Protein AF-X0QUF6-F1 (afdb_monomer)

Structure (mmCIF, N/CA/C/O backbone):
data_AF-X0QUF6-F1
#
_entry.id   AF-X0QUF6-F1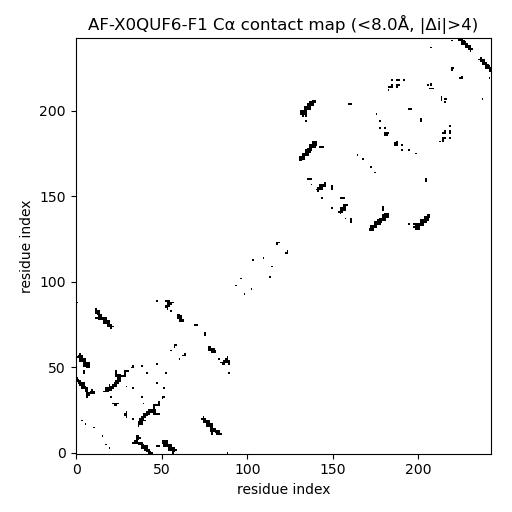
#
loop_
_atom_site.group_PDB
_atom_site.id
_atom_site.type_symbol
_atom_site.label_atom_id
_atom_site.label_alt_id
_atom_site.label_comp_id
_atom_site.label_asym_id
_atom_site.label_entity_id
_atom_site.label_seq_id
_atom_site.pdbx_PDB_ins_code
_atom_site.Cartn_x
_atom_site.Cartn_y
_atom_site.Cartn_z
_atom_site.occupancy
_atom_site.B_iso_or_equiv
_atom_site.auth_seq_id
_atom_site.auth_comp_id
_atom_site.auth_asym_id
_atom_site.auth_atom_id
_atom_site.pdbx_PDB_model_num
ATOM 1 N N . MET A 1 1 ? 18.901 -2.830 -19.118 1.00 85.62 1 MET A N 1
ATOM 2 C CA . MET A 1 1 ? 20.304 -2.375 -19.060 1.00 85.62 1 MET A CA 1
ATOM 3 C C . MET A 1 1 ? 20.572 -1.529 -20.284 1.00 85.62 1 MET A C 1
ATOM 5 O O . MET A 1 1 ? 19.854 -1.679 -21.268 1.00 85.62 1 MET A O 1
ATOM 9 N N . ASP A 1 2 ? 21.564 -0.647 -20.219 1.00 94.44 2 ASP A N 1
ATOM 10 C CA . ASP A 1 2 ? 21.955 0.175 -21.359 1.00 94.44 2 ASP A CA 1
ATOM 11 C C . ASP A 1 2 ? 22.890 -0.621 -22.267 1.00 94.44 2 ASP A C 1
ATOM 13 O O . ASP A 1 2 ? 23.851 -1.241 -21.811 1.00 94.44 2 ASP A O 1
ATOM 17 N N . GLY A 1 3 ? 22.604 -0.620 -23.562 1.00 96.81 3 GLY A N 1
ATOM 18 C CA . GLY A 1 3 ? 23.308 -1.490 -24.486 1.00 96.81 3 GLY A CA 1
ATOM 19 C C . GLY A 1 3 ? 22.768 -1.408 -25.899 1.00 96.81 3 GLY A C 1
ATOM 20 O O . GLY A 1 3 ? 22.398 -0.329 -26.370 1.00 96.81 3 GLY A O 1
ATOM 21 N N . TYR A 1 4 ? 22.728 -2.556 -26.565 1.00 97.56 4 TYR A N 1
ATOM 22 C CA . TYR A 1 4 ? 22.418 -2.680 -27.984 1.00 97.56 4 TYR A CA 1
ATOM 23 C C . TYR A 1 4 ? 21.441 -3.824 -28.221 1.00 97.56 4 TYR A C 1
ATOM 25 O O . TYR A 1 4 ? 21.757 -4.969 -27.908 1.00 97.56 4 TYR A O 1
ATOM 33 N N . ALA A 1 5 ? 20.269 -3.512 -28.7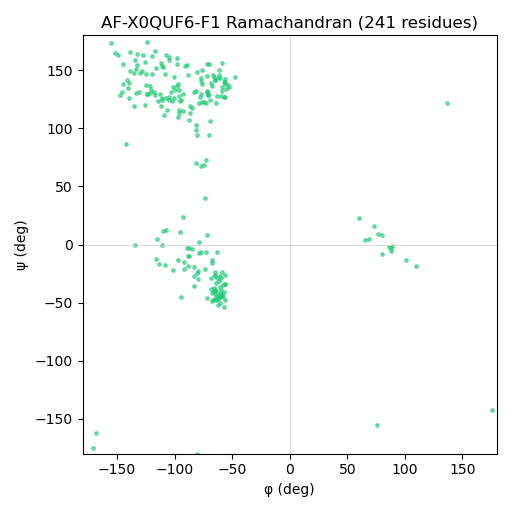72 1.00 97.69 5 ALA A N 1
ATOM 34 C CA . ALA A 1 5 ? 19.339 -4.507 -29.285 1.00 97.69 5 ALA A CA 1
ATOM 35 C C . ALA A 1 5 ? 19.834 -4.966 -30.662 1.00 97.69 5 ALA A C 1
ATOM 37 O O . ALA A 1 5 ? 20.036 -4.140 -31.550 1.00 97.69 5 ALA A O 1
ATOM 38 N N . ILE A 1 6 ? 20.083 -6.259 -30.827 1.00 98.06 6 ILE A N 1
ATOM 39 C CA . ILE A 1 6 ? 20.703 -6.833 -32.022 1.00 98.06 6 ILE A CA 1
ATOM 40 C C . ILE A 1 6 ? 19.626 -7.457 -32.905 1.00 98.06 6 ILE A C 1
ATOM 42 O O . ILE A 1 6 ? 18.727 -8.133 -32.403 1.00 98.06 6 ILE A O 1
ATOM 46 N N . ALA A 1 7 ? 19.704 -7.210 -34.214 1.00 98.00 7 ALA A N 1
ATOM 47 C CA . ALA A 1 7 ? 18.761 -7.738 -35.190 1.00 98.00 7 ALA A CA 1
ATOM 48 C C . ALA A 1 7 ? 18.758 -9.273 -35.214 1.00 98.00 7 ALA A C 1
ATOM 50 O O . ALA A 1 7 ? 19.815 -9.910 -35.124 1.00 98.00 7 ALA A O 1
ATOM 51 N N . LYS A 1 8 ? 17.575 -9.854 -35.417 1.00 97.31 8 LYS A N 1
ATOM 52 C CA . LYS A 1 8 ? 17.372 -11.303 -35.530 1.00 97.31 8 LYS A CA 1
ATOM 53 C C . LYS A 1 8 ? 18.293 -11.917 -36.585 1.00 97.31 8 LYS A C 1
ATOM 55 O O . LYS A 1 8 ? 18.441 -11.390 -37.687 1.00 97.31 8 LYS A O 1
ATOM 60 N N . GLY A 1 9 ? 18.902 -13.055 -36.254 1.00 95.88 9 GLY A N 1
ATOM 61 C CA . GLY A 1 9 ? 19.803 -13.783 -37.159 1.00 95.88 9 GLY A CA 1
ATOM 62 C C . GLY A 1 9 ? 21.207 -13.181 -37.317 1.00 95.88 9 GLY A C 1
ATOM 63 O O . GLY A 1 9 ? 21.970 -13.642 -38.166 1.00 95.88 9 GLY A O 1
ATOM 64 N N . SER A 1 10 ? 21.569 -12.175 -36.515 1.00 97.06 10 SER A N 1
ATOM 65 C CA . SER A 1 10 ? 22.936 -11.643 -36.471 1.00 97.06 10 SER A CA 1
ATOM 66 C C . SER A 1 10 ? 23.919 -12.626 -35.829 1.00 97.06 10 SER A C 1
ATOM 68 O O . SER A 1 10 ? 23.553 -13.460 -35.002 1.00 97.06 10 SER A O 1
ATOM 70 N N . GLN A 1 11 ? 25.201 -12.498 -36.172 1.00 97.00 11 GLN A N 1
ATOM 71 C CA . GLN A 1 11 ? 26.263 -13.251 -35.510 1.00 97.00 11 GLN A CA 1
ATOM 72 C C . GLN A 1 11 ? 26.561 -12.645 -34.131 1.00 97.00 11 GLN A C 1
ATOM 74 O O . GLN A 1 11 ? 26.906 -11.471 -34.023 1.00 97.00 11 GLN A O 1
ATOM 79 N N . LEU A 1 12 ? 26.447 -13.464 -33.083 1.00 97.31 12 LEU A N 1
ATOM 80 C CA . LEU A 1 12 ? 26.607 -13.044 -31.684 1.00 97.31 12 LEU A CA 1
ATOM 81 C C . LEU A 1 12 ? 27.910 -13.544 -31.039 1.00 97.31 12 LEU A C 1
ATOM 83 O O . LEU A 1 12 ? 28.054 -13.487 -29.821 1.00 97.31 12 LEU A O 1
ATOM 87 N N . SER A 1 13 ? 28.859 -14.067 -31.823 1.00 97.62 13 SER A N 1
ATOM 88 C CA . SER A 1 13 ? 30.149 -14.517 -31.288 1.00 97.62 13 SER A CA 1
ATOM 89 C C . SER A 1 13 ? 31.029 -13.338 -30.883 1.00 97.62 13 SER A C 1
ATOM 91 O O . SER A 1 13 ? 30.922 -12.248 -31.447 1.00 97.62 13 SER A O 1
ATOM 93 N N . GLU A 1 14 ? 31.954 -13.574 -29.960 1.00 97.00 14 GLU A N 1
ATOM 94 C CA . GLU A 1 14 ? 33.037 -12.636 -29.656 1.00 97.00 14 GLU A CA 1
ATOM 95 C C . GLU A 1 14 ? 33.718 -12.128 -30.939 1.00 97.00 14 GLU A C 1
ATOM 97 O O .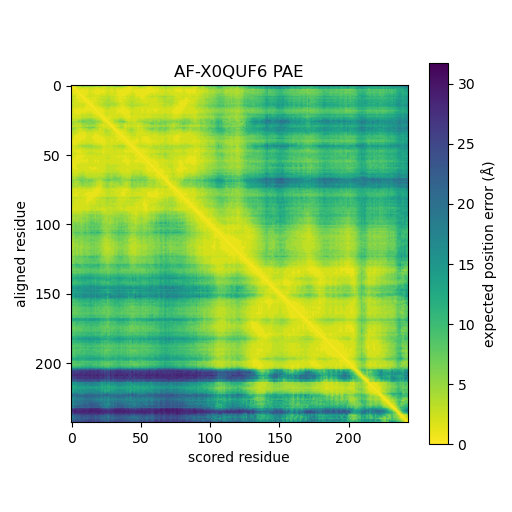 GLU A 1 14 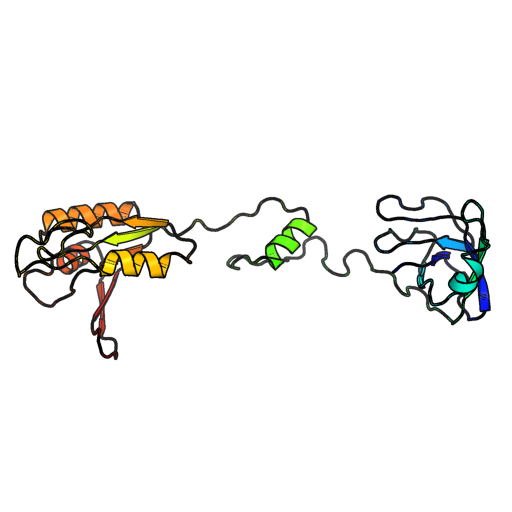? 33.851 -12.863 -31.921 1.00 97.00 14 GLU A O 1
ATOM 102 N N . SER A 1 15 ? 34.134 -10.860 -30.934 1.00 96.62 15 SER A N 1
ATOM 103 C CA . SER A 1 15 ? 34.726 -10.152 -32.077 1.00 96.62 15 SER A CA 1
ATOM 104 C C . SER A 1 15 ? 33.800 -9.929 -33.281 1.00 96.62 15 SER A C 1
ATOM 106 O O . SER A 1 15 ? 34.246 -9.368 -34.282 1.00 96.62 15 SER A O 1
ATOM 108 N N . SER A 1 16 ? 32.517 -10.302 -33.209 1.00 97.06 16 SER A N 1
ATOM 109 C CA . SER A 1 16 ? 31.546 -9.915 -34.242 1.00 97.06 16 SER A CA 1
ATOM 110 C C . SER A 1 16 ? 31.362 -8.401 -34.245 1.00 97.06 16 SER A C 1
ATOM 112 O O . SER A 1 16 ? 31.334 -7.766 -33.187 1.00 97.06 16 SER A O 1
ATOM 114 N N . THR A 1 17 ? 31.219 -7.828 -35.436 1.00 97.56 17 THR A N 1
ATOM 115 C CA . THR A 1 17 ? 30.946 -6.401 -35.620 1.00 97.56 17 THR A CA 1
ATOM 116 C C . THR A 1 17 ? 29.478 -6.207 -35.959 1.00 97.56 17 THR A C 1
ATOM 118 O O . THR A 1 17 ? 28.968 -6.882 -36.851 1.00 97.56 17 THR A O 1
ATOM 121 N N . ILE A 1 18 ? 28.825 -5.277 -35.265 1.00 98.19 18 ILE A N 1
ATOM 122 C CA . ILE A 1 18 ? 27.422 -4.919 -35.482 1.00 98.19 18 ILE A CA 1
ATOM 123 C C . ILE A 1 18 ? 27.335 -3.434 -35.831 1.00 98.19 18 ILE A C 1
ATOM 125 O O . ILE A 1 18 ? 27.898 -2.594 -35.124 1.00 98.19 18 ILE A O 1
ATOM 129 N N . GLU A 1 19 ? 26.612 -3.116 -36.902 1.00 98.25 19 GLU A N 1
ATOM 130 C CA . GLU A 1 19 ? 26.327 -1.742 -37.310 1.00 98.25 19 GLU A CA 1
ATOM 131 C C . GLU A 1 19 ? 25.107 -1.207 -36.555 1.00 98.25 19 GLU A C 1
ATOM 133 O O . GLU A 1 19 ? 23.989 -1.700 -36.686 1.00 98.25 19 GLU A O 1
ATOM 138 N N . ILE A 1 20 ? 25.304 -0.171 -35.753 1.00 97.69 20 ILE A N 1
ATOM 139 C CA . ILE A 1 20 ? 24.241 0.484 -35.003 1.00 97.69 20 ILE A CA 1
ATOM 140 C C . ILE A 1 20 ? 23.594 1.543 -35.884 1.00 97.69 20 ILE A C 1
ATOM 142 O O . ILE A 1 20 ? 24.235 2.535 -36.217 1.00 97.69 20 ILE A O 1
ATOM 146 N N . VAL A 1 21 ? 22.328 1.338 -36.246 1.00 96.75 21 VAL A N 1
ATOM 147 C CA . VAL A 1 21 ? 21.610 2.142 -37.258 1.00 96.75 21 VAL A CA 1
ATOM 148 C C . VAL A 1 21 ? 20.506 3.024 -36.684 1.00 96.75 21 VAL A C 1
ATOM 150 O O . VAL A 1 21 ? 19.841 3.759 -37.414 1.00 96.75 21 VAL A O 1
ATOM 153 N N . GLY A 1 22 ? 20.299 2.970 -35.372 1.00 94.62 22 GLY A N 1
ATOM 154 C CA . GLY A 1 22 ? 19.266 3.745 -34.706 1.00 94.62 22 GLY A CA 1
ATOM 155 C C . GLY A 1 22 ? 19.369 3.693 -33.192 1.00 94.62 22 GLY A C 1
ATOM 156 O O . GLY A 1 22 ? 20.294 3.108 -32.620 1.00 94.62 22 GLY A O 1
ATOM 157 N N . GLU A 1 23 ? 18.381 4.304 -32.548 1.00 95.19 23 GLU A N 1
ATOM 158 C CA . GLU A 1 23 ? 18.299 4.426 -31.100 1.00 95.19 23 GLU A CA 1
ATOM 159 C C . GLU A 1 23 ? 16.855 4.227 -30.614 1.00 95.19 23 GLU A C 1
ATOM 161 O O . GLU A 1 23 ? 15.915 4.711 -31.243 1.00 95.19 23 GLU A O 1
ATOM 166 N N . SER A 1 24 ? 16.688 3.509 -29.501 1.00 94.62 24 SER A N 1
ATOM 167 C CA . SER A 1 24 ? 15.417 3.268 -28.811 1.00 94.62 24 SER A CA 1
ATOM 168 C C . SER A 1 24 ? 15.554 3.694 -27.348 1.00 94.62 24 SER A C 1
ATOM 170 O O . SER A 1 24 ? 16.409 3.182 -26.617 1.00 94.62 24 SER A O 1
ATOM 172 N N . GLN A 1 25 ? 14.726 4.645 -26.913 1.00 93.25 25 GLN A N 1
ATOM 173 C CA . GLN A 1 25 ? 14.750 5.204 -25.558 1.00 93.25 25 GLN A CA 1
ATOM 174 C C . GLN A 1 25 ? 13.417 4.969 -24.836 1.00 93.25 25 GLN A C 1
ATOM 176 O O . GLN A 1 25 ? 12.384 4.715 -25.458 1.00 93.25 25 GLN A O 1
ATOM 181 N N . ALA A 1 26 ? 13.418 5.082 -23.505 1.00 88.56 26 ALA A N 1
ATOM 182 C CA . ALA A 1 26 ? 12.186 5.031 -22.725 1.00 88.56 26 ALA A CA 1
ATOM 183 C C . ALA A 1 26 ? 11.206 6.124 -23.200 1.00 88.56 26 ALA A C 1
ATOM 185 O O . ALA A 1 26 ? 11.567 7.294 -23.303 1.00 88.56 26 ALA A O 1
ATOM 186 N N . GLY A 1 27 ? 9.974 5.729 -23.528 1.00 88.06 27 GLY A N 1
ATOM 187 C CA . GLY A 1 27 ? 8.947 6.624 -24.076 1.00 88.06 27 GLY A CA 1
ATOM 188 C C . GLY A 1 27 ? 9.056 6.926 -25.580 1.00 88.06 27 GLY A C 1
ATOM 189 O O . GLY A 1 27 ? 8.127 7.508 -26.131 1.00 88.06 27 GLY A O 1
ATOM 190 N N . SER A 1 28 ? 10.129 6.508 -26.262 1.00 89.94 28 SER A N 1
ATOM 191 C CA . SER A 1 28 ? 10.303 6.671 -27.713 1.00 89.94 28 SER A CA 1
ATOM 192 C C . SER A 1 28 ? 10.993 5.445 -28.310 1.00 89.94 28 SER A C 1
ATOM 194 O O . SER A 1 28 ? 12.218 5.405 -28.454 1.00 89.94 28 SER A O 1
ATOM 196 N N . ALA A 1 29 ? 10.191 4.436 -28.649 1.00 90.88 29 ALA A N 1
ATOM 197 C CA . ALA A 1 29 ? 10.679 3.203 -29.254 1.00 90.88 29 ALA A CA 1
ATOM 198 C C . ALA A 1 29 ? 11.129 3.420 -30.707 1.00 90.88 29 ALA A C 1
ATOM 200 O O . ALA A 1 29 ? 10.521 4.188 -31.455 1.00 90.88 29 ALA A O 1
ATOM 201 N N . TYR A 1 30 ? 12.172 2.700 -31.117 1.00 93.06 30 TYR A N 1
ATOM 202 C CA . TYR A 1 30 ? 12.561 2.614 -32.523 1.00 93.06 30 TYR A CA 1
ATOM 203 C C . TYR A 1 30 ? 11.539 1.780 -33.313 1.00 93.06 30 TYR A C 1
ATOM 205 O O . TYR A 1 30 ? 11.229 0.657 -32.922 1.00 93.06 30 TYR A O 1
ATOM 213 N N . THR A 1 31 ? 11.036 2.318 -34.426 1.00 90.81 31 THR A N 1
ATOM 214 C CA . THR A 1 31 ? 9.977 1.708 -35.260 1.00 90.81 31 THR A CA 1
ATOM 215 C C . THR A 1 31 ? 10.436 1.328 -36.670 1.00 90.81 31 THR A C 1
ATOM 217 O O . THR A 1 31 ? 9.620 0.923 -37.494 1.00 90.81 31 THR A O 1
ATOM 220 N N . GLY A 1 32 ? 11.728 1.484 -36.973 1.00 90.81 32 GLY A N 1
ATOM 221 C CA . GLY A 1 32 ? 12.299 1.085 -38.257 1.00 90.81 32 GLY A CA 1
ATOM 222 C C . GLY A 1 32 ? 12.600 -0.414 -38.344 1.00 90.81 32 GLY A C 1
ATOM 223 O O . GLY A 1 32 ? 12.414 -1.176 -37.394 1.00 90.81 32 GLY A O 1
ATOM 224 N N . GLU A 1 33 ? 13.123 -0.826 -39.493 1.00 93.19 33 GLU A N 1
ATOM 225 C CA . GLU A 1 33 ? 13.592 -2.192 -39.730 1.00 93.19 33 GLU A CA 1
ATOM 226 C C . GLU A 1 33 ? 15.110 -2.292 -39.552 1.00 93.19 33 GLU A C 1
ATOM 228 O O . GLU A 1 33 ? 15.840 -1.315 -39.718 1.00 93.19 33 GLU A O 1
ATOM 233 N N . THR A 1 34 ? 15.588 -3.493 -39.235 1.00 95.88 34 THR A N 1
ATOM 234 C CA . THR A 1 34 ? 17.018 -3.812 -39.178 1.00 95.88 34 THR A CA 1
ATOM 235 C C . THR A 1 34 ? 17.301 -5.085 -39.967 1.00 95.88 34 THR A C 1
ATOM 237 O O . THR A 1 34 ? 16.459 -5.982 -40.048 1.00 95.88 34 THR A O 1
ATOM 240 N N . ALA A 1 35 ? 18.488 -5.162 -40.565 1.00 96.56 35 ALA A N 1
ATOM 241 C CA . ALA A 1 35 ? 19.003 -6.365 -41.208 1.00 96.56 35 ALA A CA 1
ATOM 242 C C . ALA A 1 35 ? 19.958 -7.127 -40.275 1.00 96.56 35 ALA A C 1
ATOM 244 O O . ALA A 1 35 ? 20.528 -6.557 -39.346 1.00 96.56 35 ALA A O 1
ATOM 245 N N . ALA A 1 36 ? 20.186 -8.415 -40.546 1.00 96.94 36 ALA A N 1
ATOM 246 C CA . ALA A 1 36 ? 21.192 -9.192 -39.823 1.00 96.94 36 ALA A CA 1
ATOM 247 C C . ALA A 1 36 ? 22.576 -8.515 -39.909 1.00 96.94 36 ALA A C 1
ATOM 249 O O . ALA A 1 36 ? 23.004 -8.088 -40.982 1.00 96.94 36 ALA A O 1
ATOM 250 N N . GLY A 1 37 ? 23.266 -8.417 -38.773 1.00 97.19 37 GLY A N 1
ATOM 251 C CA . GLY A 1 37 ? 24.494 -7.633 -38.618 1.00 97.19 37 GLY A CA 1
ATOM 252 C C . GLY A 1 37 ? 24.260 -6.176 -38.207 1.00 97.19 37 GLY A C 1
ATOM 253 O O . GLY A 1 37 ? 25.234 -5.457 -37.987 1.00 97.19 37 GLY A O 1
ATOM 254 N N . GLN A 1 38 ? 23.004 -5.742 -38.062 1.00 98.38 38 GLN A N 1
ATOM 255 C CA . GLN A 1 38 ? 22.648 -4.419 -37.549 1.00 98.38 38 GLN A CA 1
ATOM 256 C C . GLN A 1 38 ? 22.075 -4.484 -36.129 1.00 98.38 38 GLN A C 1
ATOM 258 O O . GLN A 1 38 ? 21.662 -5.534 -35.631 1.00 98.38 38 GLN A O 1
ATOM 263 N N . GLY A 1 39 ? 22.053 -3.336 -35.461 1.00 97.62 39 GLY A N 1
ATOM 264 C CA . GLY A 1 39 ? 21.489 -3.189 -34.130 1.00 97.62 39 GLY A CA 1
ATOM 265 C C . GLY A 1 39 ? 21.035 -1.767 -33.831 1.00 97.62 39 GLY A C 1
ATOM 266 O O . GLY A 1 39 ? 21.260 -0.827 -34.593 1.00 97.62 39 GLY A O 1
ATOM 267 N N . ILE A 1 40 ? 20.385 -1.614 -32.686 1.00 97.56 40 ILE A N 1
ATOM 268 C CA . ILE A 1 40 ? 19.802 -0.369 -32.199 1.00 97.56 40 ILE A CA 1
ATOM 269 C C . ILE A 1 40 ? 20.389 -0.085 -30.824 1.00 97.56 40 ILE A C 1
ATOM 271 O O . ILE A 1 40 ? 20.364 -0.945 -29.943 1.00 97.56 40 ILE A O 1
ATOM 275 N N . ARG A 1 41 ? 20.905 1.127 -30.602 1.00 96.75 41 ARG A N 1
ATOM 276 C CA . ARG A 1 41 ? 21.295 1.552 -29.252 1.00 96.75 41 ARG A CA 1
ATOM 277 C C . ARG A 1 41 ? 20.033 1.596 -28.395 1.00 96.75 41 ARG A C 1
ATOM 279 O O . ARG A 1 41 ? 19.096 2.310 -28.727 1.00 96.75 41 ARG A O 1
ATOM 286 N N . ILE A 1 42 ? 19.998 0.844 -27.302 1.00 96.81 42 ILE A N 1
ATOM 287 C CA . ILE A 1 42 ? 18.816 0.718 -26.445 1.00 96.81 42 ILE A CA 1
ATOM 288 C C . ILE A 1 42 ? 19.147 1.079 -24.999 1.00 96.81 42 ILE A C 1
ATOM 290 O O . ILE A 1 42 ? 20.200 0.706 -24.480 1.00 96.81 42 ILE A O 1
ATOM 294 N N . PHE A 1 43 ? 18.266 1.828 -24.345 1.00 95.12 43 PHE A N 1
ATOM 295 C CA . PHE A 1 43 ? 18.432 2.228 -22.946 1.00 95.12 43 PHE A CA 1
ATOM 296 C C . PHE A 1 43 ? 17.516 1.436 -22.020 1.00 95.12 43 PHE A C 1
ATOM 298 O O . PHE A 1 43 ? 16.504 0.870 -22.432 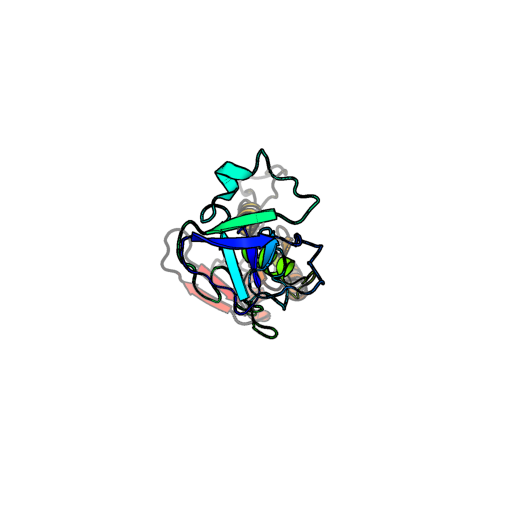1.00 95.12 43 PHE A O 1
ATOM 305 N N . THR A 1 44 ? 17.877 1.395 -20.743 1.00 91.38 44 THR A N 1
ATOM 306 C CA . THR A 1 44 ? 17.109 0.690 -19.720 1.00 91.38 44 THR A CA 1
ATOM 307 C C . THR A 1 44 ? 15.663 1.190 -19.675 1.00 91.38 44 THR A C 1
ATOM 309 O O . THR A 1 44 ? 15.416 2.386 -19.552 1.00 91.38 44 THR A O 1
ATOM 312 N N . GLY A 1 45 ? 14.711 0.257 -19.770 1.00 87.81 45 GLY A N 1
ATOM 313 C CA . GLY A 1 45 ? 13.275 0.552 -19.793 1.00 87.81 45 GLY A CA 1
ATOM 314 C C . GLY A 1 45 ? 12.704 0.869 -21.181 1.00 87.81 45 GLY A C 1
ATOM 315 O O . GLY A 1 45 ? 11.498 1.070 -21.294 1.00 87.81 45 GLY A O 1
ATOM 316 N N . ALA A 1 46 ? 13.525 0.904 -22.235 1.00 93.75 46 ALA A N 1
ATOM 317 C CA . ALA A 1 46 ? 13.036 1.008 -23.606 1.00 93.75 46 ALA A CA 1
ATOM 318 C C . ALA A 1 46 ? 12.478 -0.333 -24.109 1.00 93.75 46 ALA A C 1
ATOM 320 O O . ALA A 1 46 ? 12.942 -1.406 -23.718 1.00 93.75 46 ALA A O 1
ATOM 321 N N . VAL A 1 47 ? 11.501 -0.256 -25.013 1.00 93.88 47 VAL A N 1
ATOM 322 C CA . VAL A 1 47 ? 10.942 -1.428 -25.696 1.00 93.88 47 VAL A CA 1
ATOM 323 C C . VAL A 1 47 ? 11.971 -1.956 -26.698 1.00 93.88 47 VAL A C 1
ATOM 325 O O . VAL A 1 47 ? 12.540 -1.181 -27.479 1.00 93.88 47 VAL A O 1
ATOM 328 N N . VAL A 1 48 ? 12.218 -3.268 -26.662 1.00 94.88 48 VAL A N 1
ATOM 329 C CA . VAL A 1 48 ? 13.048 -3.958 -27.658 1.00 94.88 48 VAL A CA 1
ATOM 330 C C . VAL A 1 48 ? 12.288 -3.967 -28.989 1.00 94.88 48 VAL A C 1
ATOM 332 O O . VAL A 1 48 ? 11.148 -4.425 -29.003 1.00 94.88 48 VAL A O 1
ATOM 335 N N . PRO A 1 49 ? 12.865 -3.455 -30.093 1.00 94.69 49 PRO A N 1
ATOM 336 C CA . PRO A 1 49 ? 12.195 -3.463 -31.393 1.00 94.69 49 PRO A CA 1
ATOM 337 C C . PRO A 1 49 ? 11.892 -4.884 -31.879 1.00 94.69 49 PRO A C 1
ATOM 339 O O . PRO A 1 49 ? 12.712 -5.780 -31.697 1.00 94.69 49 PRO A O 1
ATOM 342 N N . ASP A 1 50 ? 10.776 -5.074 -32.588 1.00 93.38 50 ASP A N 1
ATOM 343 C CA . ASP A 1 50 ? 10.333 -6.392 -33.082 1.00 93.38 50 ASP A CA 1
ATOM 344 C C . ASP A 1 50 ? 11.346 -7.083 -34.011 1.00 93.38 50 ASP A C 1
ATOM 346 O O . ASP A 1 50 ? 11.334 -8.307 -34.167 1.00 93.38 50 ASP A O 1
ATOM 350 N N . CYS A 1 51 ? 12.222 -6.309 -34.653 1.00 94.62 51 CYS A N 1
ATOM 351 C CA . CYS A 1 51 ? 13.289 -6.810 -35.515 1.00 94.62 51 CYS A CA 1
ATOM 352 C C . CYS A 1 51 ? 14.511 -7.338 -34.738 1.00 94.62 51 CYS A C 1
ATOM 354 O O . CYS A 1 51 ? 15.389 -7.952 -35.343 1.00 94.62 51 CYS A O 1
ATOM 356 N N . CYS A 1 52 ? 14.555 -7.162 -33.415 1.00 96.50 52 CYS A N 1
ATOM 357 C CA . CYS A 1 52 ? 15.630 -7.607 -32.533 1.00 96.50 52 CYS A CA 1
ATOM 358 C C . CYS A 1 52 ? 15.175 -8.754 -31.613 1.00 96.50 52 CYS A C 1
ATOM 360 O O . CYS A 1 52 ? 13.993 -8.884 -31.305 1.00 96.50 52 CYS A O 1
ATOM 362 N N . ASP A 1 53 ? 16.115 -9.592 -31.177 1.00 96.56 53 ASP A N 1
ATOM 363 C CA . ASP A 1 53 ? 15.867 -10.720 -30.256 1.00 96.56 53 ASP A CA 1
ATOM 364 C C . ASP A 1 53 ? 16.891 -10.824 -29.119 1.00 96.56 53 ASP A C 1
ATOM 366 O O . ASP A 1 53 ? 16.811 -11.718 -28.289 1.00 96.56 53 ASP A O 1
ATOM 370 N N . THR A 1 54 ? 17.874 -9.927 -29.068 1.00 97.12 54 THR A N 1
ATOM 371 C CA . THR A 1 54 ? 18.966 -10.009 -28.096 1.00 97.12 54 THR A CA 1
ATOM 372 C C . THR A 1 54 ? 19.382 -8.616 -27.664 1.00 97.12 54 THR A C 1
ATOM 374 O O . THR A 1 54 ? 19.524 -7.737 -28.514 1.00 97.12 54 THR A O 1
ATOM 377 N N . VAL A 1 55 ? 19.635 -8.396 -26.371 1.00 97.38 55 VAL A N 1
ATOM 378 C CA . VAL A 1 55 ? 20.224 -7.146 -25.873 1.00 97.38 55 VAL A CA 1
ATOM 379 C C . VAL A 1 55 ? 21.611 -7.414 -25.296 1.00 97.38 55 VAL A C 1
ATOM 381 O O . VAL A 1 55 ? 21.783 -8.186 -24.357 1.00 97.38 55 VAL A O 1
ATOM 384 N N . ILE A 1 56 ? 22.623 -6.724 -25.816 1.00 97.44 56 ILE A N 1
ATOM 385 C CA . ILE A 1 56 ? 24.003 -6.811 -25.327 1.00 97.44 56 ILE A CA 1
ATOM 386 C C . ILE A 1 56 ? 24.322 -5.556 -24.521 1.00 97.44 56 ILE A C 1
ATOM 388 O O . ILE A 1 56 ? 24.197 -4.443 -25.027 1.00 97.44 56 ILE A O 1
ATOM 392 N N . MET A 1 57 ? 24.750 -5.732 -23.269 1.00 97.31 57 MET A N 1
ATOM 393 C CA . MET A 1 57 ? 25.228 -4.640 -22.413 1.00 97.31 57 MET A CA 1
ATOM 394 C C . MET A 1 57 ? 26.371 -3.876 -23.085 1.00 97.31 57 MET A C 1
ATOM 396 O O . MET A 1 57 ? 27.259 -4.493 -23.671 1.00 97.31 57 MET A O 1
ATOM 400 N N . GLN A 1 58 ? 26.402 -2.549 -22.966 1.00 96.62 58 GLN A N 1
ATOM 401 C CA . GLN A 1 58 ? 27.477 -1.750 -23.567 1.00 96.62 58 GLN A CA 1
ATOM 402 C C . GLN A 1 58 ? 28.873 -2.115 -23.024 1.00 96.62 58 GLN A C 1
ATOM 404 O O . GLN A 1 58 ? 29.862 -1.980 -23.738 1.00 96.62 58 GLN A O 1
ATOM 409 N N . GLU A 1 59 ? 28.950 -2.617 -21.789 1.00 96.75 59 GLU A N 1
ATOM 410 C CA . GLU A 1 59 ? 30.171 -3.110 -21.143 1.00 96.75 59 GLU A CA 1
ATOM 411 C C . GLU A 1 59 ? 30.741 -4.355 -21.845 1.00 96.75 59 GLU A C 1
ATOM 413 O O . GLU A 1 59 ? 31.943 -4.600 -21.794 1.00 96.75 59 GLU A O 1
ATOM 418 N N . ASN A 1 60 ? 29.893 -5.103 -22.557 1.00 97.44 60 ASN A N 1
ATOM 419 C CA . ASN A 1 60 ? 30.263 -6.288 -23.334 1.00 97.44 60 ASN A CA 1
ATOM 420 C C . ASN A 1 60 ? 30.575 -5.941 -24.802 1.00 97.44 60 ASN A C 1
ATOM 422 O O . ASN A 1 60 ? 30.452 -6.775 -25.704 1.00 97.44 60 ASN A O 1
ATOM 426 N N . THR A 1 61 ? 30.952 -4.688 -25.051 1.00 97.19 61 THR A N 1
ATOM 427 C CA . THR A 1 61 ? 31.313 -4.167 -26.369 1.00 97.19 61 THR A CA 1
ATOM 428 C C . THR A 1 61 ? 32.529 -3.252 -26.259 1.00 97.19 61 THR A C 1
ATOM 430 O O . THR A 1 61 ? 32.864 -2.767 -25.179 1.00 97.19 61 THR A O 1
ATOM 433 N N . ASN A 1 62 ? 33.157 -2.936 -27.388 1.00 96.88 62 ASN A N 1
ATOM 434 C CA . ASN A 1 62 ? 34.230 -1.940 -27.460 1.00 96.88 62 ASN A CA 1
ATOM 435 C C . ASN A 1 62 ? 33.749 -0.481 -27.288 1.00 96.88 62 ASN A C 1
ATOM 437 O O . ASN A 1 62 ? 34.524 0.452 -27.507 1.00 96.88 62 ASN A O 1
ATOM 441 N N . PHE A 1 63 ? 32.480 -0.241 -26.927 1.00 95.75 63 PHE A N 1
ATOM 442 C CA . PHE A 1 63 ? 31.917 1.108 -26.880 1.00 95.75 63 PHE A CA 1
ATOM 443 C C . PHE A 1 63 ? 32.686 2.054 -25.952 1.00 95.75 63 PHE A C 1
ATOM 445 O O . PHE A 1 63 ? 32.829 3.235 -26.266 1.00 95.75 63 PHE A O 1
ATOM 452 N N . ALA A 1 64 ? 33.224 1.551 -24.837 1.00 94.75 64 ALA A N 1
ATOM 453 C CA . ALA A 1 64 ? 34.032 2.348 -23.914 1.00 94.75 64 ALA A CA 1
ATOM 454 C C . ALA A 1 64 ? 35.242 3.014 -24.599 1.00 94.75 64 ALA A C 1
ATOM 456 O O . ALA A 1 64 ? 35.573 4.154 -24.258 1.00 94.75 64 ALA A O 1
ATOM 457 N N . ASP A 1 65 ? 35.830 2.340 -25.591 1.00 95.12 65 ASP A N 1
ATOM 458 C CA . ASP A 1 65 ? 37.016 2.788 -26.323 1.00 95.12 65 ASP A CA 1
ATOM 459 C C . ASP A 1 65 ? 36.662 3.762 -27.454 1.00 95.12 65 ASP A C 1
ATOM 461 O O . ASP A 1 65 ? 37.392 4.718 -27.716 1.00 95.12 65 ASP A O 1
ATOM 465 N N . ILE A 1 66 ? 35.516 3.555 -28.112 1.00 93.31 66 ILE A N 1
ATOM 466 C CA . ILE A 1 66 ? 35.112 4.326 -29.301 1.00 93.31 66 ILE A CA 1
ATOM 467 C C . ILE A 1 66 ? 34.148 5.484 -28.993 1.00 93.31 66 ILE A C 1
ATOM 469 O O . ILE A 1 66 ? 33.955 6.370 -29.823 1.00 93.31 66 ILE A O 1
ATOM 473 N N . ARG A 1 67 ? 33.546 5.542 -27.795 1.00 91.62 67 ARG A N 1
ATOM 474 C CA . ARG A 1 67 ? 32.496 6.530 -27.450 1.00 91.62 67 ARG A CA 1
ATOM 475 C C . ARG A 1 67 ? 32.899 7.996 -27.626 1.00 91.62 67 ARG A C 1
ATOM 477 O O . ARG A 1 67 ? 32.016 8.833 -27.777 1.00 91.62 67 ARG A O 1
ATOM 484 N N . ALA A 1 68 ? 34.193 8.312 -27.537 1.00 91.81 68 ALA A N 1
ATOM 485 C CA . ALA A 1 68 ? 34.706 9.678 -27.654 1.00 91.81 68 ALA A CA 1
ATOM 486 C C . ALA A 1 68 ? 34.903 10.122 -29.113 1.00 91.81 68 ALA A C 1
ATOM 488 O O . ALA A 1 68 ? 34.994 11.318 -29.376 1.00 91.81 68 ALA A O 1
ATOM 489 N N . THR A 1 69 ? 34.989 9.173 -30.047 1.00 90.50 69 THR A N 1
ATOM 490 C CA . THR A 1 69 ? 35.314 9.421 -31.459 1.00 90.50 69 THR A CA 1
ATOM 491 C C . THR A 1 69 ? 34.153 9.115 -32.402 1.00 90.50 69 THR A C 1
ATOM 493 O O . THR A 1 69 ? 34.157 9.574 -33.542 1.00 90.50 69 THR A O 1
ATOM 496 N N . VAL A 1 70 ? 33.151 8.365 -31.940 1.00 91.12 70 VAL A N 1
ATOM 497 C CA . VAL A 1 70 ? 31.964 7.998 -32.719 1.00 91.12 70 VAL A CA 1
ATOM 498 C C . VAL A 1 70 ? 30.957 9.147 -32.796 1.00 91.12 70 VAL A C 1
ATOM 500 O O . VAL A 1 70 ? 30.488 9.654 -31.776 1.00 91.12 70 VAL A O 1
ATOM 503 N N . ASP A 1 71 ? 30.558 9.495 -34.021 1.00 90.00 71 ASP A N 1
ATOM 504 C CA . ASP A 1 71 ? 29.411 10.361 -34.297 1.00 90.00 71 ASP A CA 1
ATOM 505 C C . ASP A 1 71 ? 28.108 9.551 -34.233 1.00 90.00 71 ASP A C 1
ATOM 507 O O . ASP A 1 71 ? 27.760 8.825 -35.161 1.00 90.00 71 ASP A O 1
ATOM 511 N N . LYS A 1 72 ? 27.371 9.695 -33.128 1.00 87.69 72 LYS A N 1
ATOM 512 C CA . LYS A 1 72 ? 26.105 8.981 -32.887 1.00 87.69 72 LYS A CA 1
ATOM 513 C C . LYS A 1 72 ? 24.935 9.492 -33.733 1.00 87.69 72 LYS A C 1
ATOM 515 O O . LYS A 1 72 ? 23.864 8.900 -33.680 1.00 87.69 72 LYS A O 1
ATOM 520 N N . SER A 1 73 ? 25.107 10.581 -34.489 1.00 87.38 73 SER A N 1
ATOM 521 C CA . SER A 1 73 ? 24.081 11.064 -35.424 1.00 87.38 73 SER A CA 1
ATOM 522 C C . SER A 1 73 ? 24.016 10.244 -36.718 1.00 87.38 73 SER A C 1
ATOM 524 O O . SER A 1 73 ? 23.134 10.460 -37.550 1.00 87.38 73 SER A O 1
ATOM 526 N N . ARG A 1 74 ? 24.953 9.307 -36.898 1.00 92.25 74 ARG A N 1
ATOM 527 C CA . ARG A 1 74 ? 25.088 8.443 -38.070 1.00 92.25 74 ARG A CA 1
ATOM 528 C C . ARG A 1 74 ? 25.279 6.991 -37.639 1.00 92.25 74 ARG A C 1
ATOM 530 O O . ARG A 1 74 ? 25.631 6.752 -36.484 1.00 92.25 74 ARG A O 1
ATOM 537 N N . PRO A 1 75 ? 25.098 6.027 -38.557 1.00 95.19 75 PRO A N 1
ATOM 538 C CA . PRO A 1 75 ? 25.438 4.645 -38.275 1.00 95.19 75 PRO A CA 1
ATOM 539 C C . PRO A 1 75 ? 26.904 4.476 -37.867 1.00 95.19 75 PRO A C 1
ATOM 541 O O . PRO A 1 75 ? 27.794 5.119 -38.432 1.00 95.19 75 PRO A O 1
ATOM 544 N N . TYR A 1 76 ? 27.155 3.615 -36.884 1.00 96.50 76 TYR A N 1
ATOM 545 C CA . TYR A 1 76 ? 28.497 3.325 -36.380 1.00 96.50 76 TYR A CA 1
ATOM 546 C C . TYR A 1 76 ? 28.630 1.867 -35.965 1.00 96.50 76 TYR A C 1
ATOM 548 O O . TYR A 1 76 ? 27.656 1.223 -35.601 1.00 96.50 76 TYR A O 1
ATOM 556 N N . ASN A 1 77 ? 29.856 1.354 -35.968 1.00 97.00 77 ASN A N 1
ATOM 557 C CA . ASN A 1 77 ? 30.112 -0.043 -35.646 1.00 97.00 77 ASN A CA 1
ATOM 558 C C . ASN A 1 77 ? 30.533 -0.219 -34.190 1.00 97.00 77 ASN A C 1
ATOM 560 O O . ASN A 1 77 ? 31.376 0.526 -33.687 1.00 97.00 77 ASN A O 1
ATOM 564 N N . ILE A 1 78 ? 29.993 -1.253 -33.554 1.00 97.75 78 ILE A N 1
ATOM 565 C CA . ILE A 1 78 ? 30.497 -1.804 -32.296 1.00 97.75 78 ILE A CA 1
ATOM 566 C C . ILE A 1 78 ? 31.071 -3.197 -32.544 1.00 97.75 78 ILE A C 1
ATOM 568 O O . ILE A 1 78 ? 30.670 -3.887 -33.481 1.00 97.75 78 ILE A O 1
ATOM 572 N N . THR A 1 79 ? 31.974 -3.630 -31.675 1.00 97.94 79 THR A N 1
ATOM 573 C CA . THR A 1 79 ? 32.498 -4.998 -31.666 1.00 97.94 79 THR A CA 1
ATOM 574 C C . THR A 1 79 ? 32.196 -5.644 -30.325 1.00 97.94 79 THR A C 1
ATOM 576 O O . THR A 1 79 ? 32.416 -5.031 -29.278 1.00 97.94 79 THR A O 1
ATOM 579 N N . LEU A 1 80 ? 31.687 -6.873 -30.359 1.00 98.00 80 LEU A N 1
ATOM 580 C CA . LEU A 1 80 ? 31.376 -7.660 -29.168 1.00 98.00 80 LEU A CA 1
ATOM 581 C C . LEU A 1 80 ? 32.676 -8.109 -28.490 1.00 98.00 80 LEU A C 1
ATOM 583 O O . LEU A 1 80 ? 33.544 -8.686 -29.146 1.00 98.00 80 LEU A O 1
ATOM 587 N N . THR A 1 81 ? 32.800 -7.894 -27.180 1.00 97.69 81 THR A N 1
ATOM 588 C CA . THR A 1 81 ? 33.968 -8.355 -26.400 1.00 97.69 81 THR A CA 1
ATOM 589 C C . THR A 1 81 ? 33.800 -9.772 -25.859 1.00 97.69 81 THR A C 1
ATOM 591 O O . THR A 1 81 ? 34.760 -10.356 -25.373 1.00 97.69 81 THR A O 1
ATOM 594 N N . GLN A 1 82 ? 32.597 -10.340 -25.954 1.00 96.62 82 GLN A N 1
ATOM 595 C CA . GLN A 1 82 ? 32.309 -11.731 -25.618 1.00 96.62 82 GLN A CA 1
ATOM 596 C C . GLN A 1 82 ? 31.125 -12.256 -26.436 1.00 96.62 82 GLN A C 1
ATOM 598 O O . GLN A 1 82 ? 30.372 -11.483 -27.027 1.00 96.62 82 GLN A O 1
ATOM 603 N N . THR A 1 83 ? 30.955 -13.578 -26.458 1.00 97.38 83 THR A N 1
ATOM 604 C CA . THR A 1 83 ? 29.814 -14.225 -27.123 1.00 97.38 83 THR A CA 1
ATOM 605 C C . THR A 1 83 ? 28.524 -13.999 -26.328 1.00 97.38 83 THR A C 1
ATOM 607 O O . THR A 1 83 ? 28.506 -14.242 -25.122 1.00 97.38 83 THR A O 1
ATOM 610 N N . ALA A 1 84 ? 27.449 -13.584 -27.001 1.00 96.50 84 ALA A N 1
ATOM 611 C CA . ALA A 1 84 ? 26.103 -13.449 -26.437 1.00 96.50 84 ALA A CA 1
ATOM 612 C C . ALA A 1 84 ? 25.184 -14.593 -26.899 1.00 96.50 84 ALA A C 1
ATOM 614 O O . ALA A 1 84 ? 25.468 -15.275 -27.890 1.00 96.50 84 ALA A O 1
ATOM 615 N N . LYS A 1 85 ? 24.081 -14.811 -26.180 1.00 96.88 85 LYS A N 1
ATOM 616 C CA . LYS A 1 85 ? 23.033 -15.769 -26.548 1.00 96.88 85 LYS A CA 1
ATOM 617 C C . LYS A 1 85 ? 21.765 -15.034 -26.960 1.00 96.88 85 LYS A C 1
ATOM 619 O O . LYS A 1 85 ? 21.501 -13.929 -26.498 1.00 96.88 85 LYS A O 1
ATOM 624 N N . VAL A 1 86 ? 20.984 -15.683 -27.818 1.00 96.25 86 VAL A N 1
ATOM 625 C CA . VAL A 1 86 ? 19.641 -15.214 -28.178 1.00 96.25 86 VAL A CA 1
ATOM 626 C C . VAL A 1 86 ? 18.795 -15.068 -26.909 1.00 96.25 86 VAL A C 1
ATOM 628 O O . VAL A 1 86 ? 18.942 -15.877 -25.991 1.00 96.25 86 VAL A O 1
ATOM 631 N N . ASP A 1 87 ? 17.958 -14.031 -26.863 1.00 94.75 87 ASP A N 1
ATOM 632 C CA . ASP A 1 87 ? 17.101 -13.636 -25.736 1.00 94.75 87 ASP A CA 1
ATOM 633 C C . ASP A 1 87 ? 17.839 -13.101 -24.491 1.00 94.75 87 ASP A C 1
ATOM 635 O O . ASP A 1 87 ? 17.203 -12.767 -23.486 1.00 94.75 87 ASP A O 1
ATOM 639 N N . ASP A 1 88 ? 19.169 -12.940 -24.538 1.00 95.00 88 ASP A N 1
ATOM 640 C CA . ASP A 1 88 ? 19.909 -12.346 -23.421 1.00 95.00 88 ASP A CA 1
ATOM 641 C C . ASP A 1 88 ? 19.407 -10.921 -23.118 1.00 95.00 88 ASP A C 1
ATOM 643 O O . ASP A 1 88 ? 19.262 -10.068 -23.998 1.00 95.00 88 ASP A O 1
ATOM 647 N N . ASN A 1 89 ? 19.222 -10.646 -21.823 1.00 94.75 89 ASN A N 1
ATOM 648 C CA . ASN A 1 89 ? 18.900 -9.332 -21.253 1.00 94.75 89 ASN A CA 1
ATOM 649 C C . ASN A 1 89 ? 17.583 -8.697 -21.735 1.00 94.75 89 ASN A C 1
ATOM 651 O O . ASN A 1 89 ? 17.417 -7.477 -21.619 1.00 94.75 89 ASN A O 1
ATOM 655 N N . ILE A 1 90 ? 16.640 -9.506 -22.219 1.00 93.81 90 ILE A N 1
ATOM 656 C CA . ILE A 1 90 ? 15.274 -9.080 -22.532 1.00 93.81 90 ILE A CA 1
ATOM 657 C C . ILE A 1 90 ? 14.346 -9.470 -21.386 1.00 93.81 90 ILE A C 1
ATOM 659 O O . ILE A 1 90 ? 14.373 -10.599 -20.904 1.00 93.81 90 ILE A O 1
ATOM 663 N N . ARG A 1 91 ? 13.516 -8.516 -20.960 1.00 93.50 91 ARG A N 1
ATOM 664 C CA . ARG A 1 91 ? 12.410 -8.768 -20.037 1.00 93.50 91 ARG A CA 1
ATOM 665 C C . ARG A 1 91 ? 11.135 -8.979 -20.830 1.00 93.50 91 ARG A C 1
ATOM 667 O O . ARG A 1 91 ? 10.775 -8.118 -21.635 1.00 93.50 91 ARG A O 1
ATOM 674 N N . SER A 1 92 ? 10.487 -10.119 -20.635 1.00 92.38 92 SER A N 1
ATOM 675 C CA . SER A 1 92 ? 9.305 -10.484 -21.417 1.00 92.38 92 SER A CA 1
ATOM 676 C C . SER A 1 92 ? 8.057 -9.785 -20.889 1.00 92.38 92 SER A C 1
ATOM 678 O O . SER A 1 92 ? 7.916 -9.528 -19.693 1.00 92.38 92 SER A O 1
ATOM 680 N N . GLN A 1 93 ? 7.116 -9.489 -21.786 1.00 91.50 93 GLN A N 1
ATOM 681 C CA . GLN A 1 93 ? 5.816 -8.972 -21.375 1.00 91.50 93 GLN A CA 1
ATOM 682 C C . GLN A 1 93 ? 5.131 -9.984 -20.448 1.00 91.50 93 GLN A C 1
ATOM 684 O O . GLN A 1 93 ? 4.989 -11.150 -20.803 1.00 91.50 93 GLN A O 1
ATOM 689 N N . GLY A 1 94 ? 4.695 -9.520 -19.277 1.00 91.12 94 GLY A N 1
ATOM 690 C CA . GLY A 1 94 ? 4.023 -10.363 -18.288 1.00 91.12 94 GLY A CA 1
ATOM 691 C C . GLY A 1 94 ? 4.952 -11.219 -17.424 1.00 91.12 94 GLY A C 1
ATOM 692 O O . GLY A 1 94 ? 4.450 -12.032 -16.664 1.00 91.12 94 GLY A O 1
ATOM 693 N N . GLU A 1 95 ? 6.280 -11.044 -17.489 1.00 92.56 95 GLU A N 1
ATOM 694 C CA . GLU A 1 95 ? 7.205 -11.863 -16.682 1.00 92.56 95 GLU A CA 1
ATOM 695 C C . GLU A 1 95 ? 7.040 -11.678 -15.163 1.00 92.56 95 GLU A C 1
ATOM 697 O O . GLU A 1 95 ? 7.350 -12.589 -14.399 1.00 92.56 95 GLU A O 1
ATOM 702 N N . GLU A 1 96 ? 6.587 -10.495 -14.725 1.00 91.25 96 GLU A N 1
ATOM 703 C CA . GLU A 1 96 ? 6.350 -10.195 -13.308 1.00 91.25 96 GLU A CA 1
ATOM 704 C C . GLU A 1 96 ? 4.892 -10.450 -12.909 1.00 91.25 96 GLU A C 1
ATOM 706 O O . GLU A 1 96 ? 4.645 -11.002 -11.840 1.00 91.25 96 GLU A O 1
ATOM 711 N N . ILE A 1 97 ? 3.939 -10.002 -13.735 1.00 93.06 97 ILE A N 1
ATOM 712 C CA . ILE A 1 97 ? 2.496 -10.072 -13.475 1.00 93.06 97 ILE A CA 1
ATOM 713 C C . ILE A 1 97 ? 1.766 -10.257 -14.803 1.00 93.06 97 ILE A C 1
ATOM 715 O O . ILE A 1 97 ? 1.939 -9.459 -15.733 1.00 93.06 97 ILE A O 1
ATOM 719 N N . GLU A 1 98 ? 0.896 -11.260 -14.870 1.00 93.94 98 GLU A N 1
ATOM 720 C CA . GLU A 1 98 ? 0.051 -11.495 -16.037 1.00 93.94 98 GLU A CA 1
ATOM 721 C C . GLU A 1 98 ? -1.283 -10.738 -15.956 1.00 93.94 98 GLU A C 1
ATOM 723 O O . GLU A 1 98 ? -1.823 -10.429 -14.889 1.00 93.94 98 GLU A O 1
ATOM 728 N N . SER A 1 99 ? -1.869 -10.443 -17.120 1.00 92.81 99 SER A N 1
ATOM 729 C CA . SER A 1 99 ? -3.199 -9.836 -17.165 1.00 92.81 99 SER A CA 1
ATOM 730 C C . SER A 1 99 ? -4.242 -10.783 -16.562 1.00 92.81 99 SER A C 1
ATOM 732 O O . SER A 1 99 ? -4.359 -11.935 -16.970 1.00 92.81 99 SER A O 1
ATOM 734 N N . GLY A 1 100 ? -5.023 -10.280 -15.605 1.00 92.44 100 GLY A N 1
ATOM 735 C CA . GLY A 1 100 ? -6.037 -11.062 -14.891 1.00 92.44 100 GLY A CA 1
ATOM 736 C C . GLY A 1 100 ? -5.520 -11.789 -13.646 1.00 92.44 100 GLY A C 1
ATOM 737 O O . GLY A 1 100 ? -6.320 -12.388 -12.927 1.00 92.44 100 GLY A O 1
ATOM 738 N N . GLU A 1 101 ? -4.223 -11.709 -13.346 1.00 94.00 101 GLU A N 1
ATOM 739 C CA . GLU A 1 101 ? -3.657 -12.264 -12.122 1.00 94.00 101 GLU A CA 1
ATOM 740 C C . GLU A 1 101 ? -4.118 -11.489 -10.872 1.00 94.00 101 GLU A C 1
ATOM 742 O O . GLU A 1 101 ? -4.193 -10.258 -10.844 1.00 94.00 101 GLU A O 1
ATOM 747 N N . ALA A 1 102 ? -4.423 -12.219 -9.797 1.00 94.31 102 ALA A N 1
ATOM 748 C CA . ALA A 1 102 ? -4.790 -11.625 -8.517 1.00 94.31 102 ALA A CA 1
ATOM 749 C C . ALA A 1 102 ? -3.543 -11.202 -7.722 1.00 94.31 102 ALA A C 1
ATOM 751 O O . ALA A 1 102 ? -2.947 -12.005 -7.005 1.00 94.31 102 ALA A O 1
ATOM 752 N N . VAL A 1 103 ? -3.203 -9.914 -7.785 1.00 95.31 103 VAL A N 1
ATOM 753 C CA . VAL A 1 103 ? -2.017 -9.343 -7.116 1.00 95.31 103 VAL A CA 1
ATOM 754 C C . VAL A 1 103 ? -2.205 -9.066 -5.617 1.00 95.31 103 VAL A C 1
ATOM 756 O O . VAL A 1 103 ? -1.243 -9.013 -4.853 1.00 95.31 103 VAL A O 1
ATOM 759 N N . LEU A 1 104 ? -3.453 -8.905 -5.167 1.00 95.88 104 LEU A N 1
ATOM 760 C CA . LEU A 1 104 ? -3.829 -8.684 -3.769 1.00 95.88 104 LEU A CA 1
ATOM 761 C C . LEU A 1 104 ? -5.087 -9.494 -3.438 1.00 95.88 104 LEU A C 1
ATOM 763 O O . LEU A 1 104 ? -5.947 -9.707 -4.290 1.00 95.88 104 LEU A O 1
ATOM 767 N N . LYS A 1 105 ? -5.213 -9.927 -2.179 1.00 95.25 105 LYS A N 1
ATOM 768 C CA . LYS A 1 105 ? -6.378 -10.677 -1.683 1.00 95.25 105 LYS A CA 1
ATOM 769 C C . LYS A 1 105 ? -7.232 -9.817 -0.755 1.00 95.25 105 LYS A C 1
ATOM 771 O O . LYS A 1 105 ? -6.704 -9.009 0.009 1.00 95.25 105 LYS A O 1
ATOM 776 N N . ILE A 1 106 ? -8.545 -10.043 -0.784 1.00 95.88 106 ILE A N 1
ATOM 777 C CA . ILE A 1 106 ? -9.499 -9.424 0.147 1.00 95.88 106 ILE A CA 1
ATOM 778 C C . ILE A 1 106 ? -9.082 -9.742 1.590 1.00 95.88 106 ILE A C 1
ATOM 780 O O . ILE A 1 106 ? -8.670 -10.860 1.893 1.00 95.88 106 ILE A O 1
ATOM 784 N N . GLY A 1 107 ? -9.169 -8.742 2.470 1.00 93.25 107 GLY A N 1
ATOM 785 C CA . GLY A 1 107 ? -8.776 -8.853 3.880 1.00 93.25 107 GLY A CA 1
ATOM 786 C C . GLY A 1 107 ? -7.300 -8.550 4.151 1.00 93.25 107 GLY A C 1
ATOM 787 O O . GLY A 1 107 ? -6.895 -8.463 5.308 1.00 93.25 107 GLY A O 1
ATOM 788 N N . LYS A 1 108 ? -6.483 -8.335 3.114 1.00 94.56 108 LYS A N 1
ATOM 789 C CA . LYS A 1 108 ? -5.110 -7.867 3.296 1.00 94.56 108 LYS A CA 1
ATOM 790 C C . LYS A 1 108 ? -5.098 -6.405 3.754 1.00 94.56 108 LYS A C 1
ATOM 792 O O . LYS A 1 108 ? -5.679 -5.536 3.108 1.00 94.56 108 LYS A O 1
ATOM 797 N N . ARG A 1 109 ? -4.373 -6.124 4.841 1.00 93.25 109 ARG A N 1
ATOM 798 C CA . ARG A 1 109 ? -4.068 -4.753 5.266 1.00 93.25 109 ARG A CA 1
ATOM 799 C C . ARG A 1 109 ? -3.033 -4.150 4.320 1.00 93.25 109 ARG A C 1
ATOM 801 O O . ARG A 1 109 ? -1.939 -4.699 4.194 1.00 93.25 109 ARG A O 1
ATOM 808 N N . LEU A 1 110 ? -3.387 -3.035 3.686 1.00 95.19 110 LEU A N 1
ATOM 809 C CA . LEU A 1 110 ? -2.502 -2.342 2.756 1.00 95.19 110 LEU A CA 1
ATOM 810 C C . LEU A 1 110 ? -1.298 -1.739 3.484 1.00 95.19 110 LEU A C 1
ATOM 812 O O . LEU A 1 110 ? -1.432 -1.122 4.543 1.00 95.19 110 LEU A O 1
ATOM 816 N N . ASN A 1 111 ? -0.127 -1.911 2.884 1.00 95.06 111 ASN A N 1
ATOM 817 C CA . ASN A 1 111 ? 1.134 -1.305 3.288 1.00 95.06 111 ASN A CA 1
ATOM 818 C C . ASN A 1 111 ? 1.747 -0.509 2.111 1.00 95.06 111 ASN A C 1
ATOM 820 O O . ASN A 1 111 ? 1.229 -0.573 0.995 1.00 95.06 111 ASN A O 1
ATOM 824 N N . PRO A 1 112 ? 2.858 0.227 2.310 1.00 97.25 112 PRO A N 1
ATOM 825 C CA . PRO A 1 112 ? 3.453 1.044 1.249 1.00 97.25 112 PRO A CA 1
ATOM 826 C C . PRO A 1 112 ? 3.826 0.284 -0.036 1.00 97.25 112 PRO A C 1
ATOM 828 O O . PRO A 1 112 ? 3.704 0.840 -1.126 1.00 97.25 112 PRO A O 1
ATOM 831 N N . ALA A 1 113 ? 4.246 -0.982 0.064 1.00 97.06 113 ALA A N 1
ATOM 832 C CA . ALA A 1 113 ? 4.569 -1.795 -1.108 1.00 97.06 113 ALA A CA 1
ATOM 833 C C . ALA A 1 113 ? 3.313 -2.129 -1.924 1.00 97.06 113 ALA A C 1
ATOM 835 O O . ALA A 1 113 ? 3.347 -2.074 -3.150 1.00 97.06 113 ALA A O 1
ATOM 836 N N . ASP A 1 114 ? 2.190 -2.390 -1.251 1.00 96.81 114 ASP A N 1
ATOM 837 C CA . ASP A 1 114 ? 0.912 -2.646 -1.918 1.00 96.81 114 ASP A CA 1
ATOM 838 C C . ASP A 1 114 ? 0.408 -1.396 -2.654 1.00 96.81 114 ASP A C 1
ATOM 840 O O . ASP A 1 114 ? -0.114 -1.495 -3.761 1.00 96.81 114 ASP A O 1
ATOM 844 N N . ILE A 1 115 ? 0.614 -0.209 -2.073 1.00 96.62 115 ILE A N 1
ATOM 845 C CA . ILE A 1 115 ? 0.284 1.066 -2.727 1.00 96.62 115 ILE A CA 1
ATOM 846 C C . ILE A 1 115 ? 1.140 1.275 -3.983 1.00 96.62 115 ILE A C 1
ATOM 848 O O . ILE A 1 115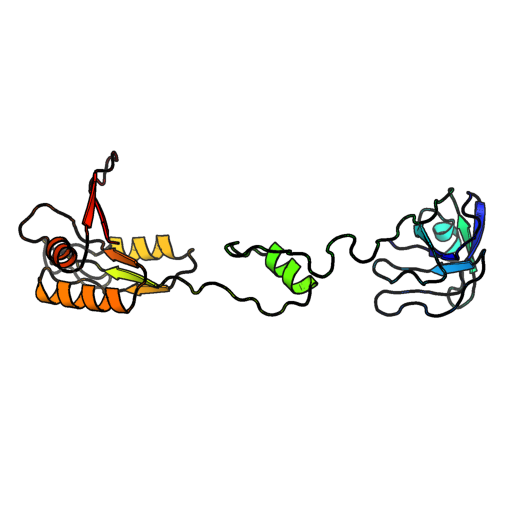 ? 0.611 1.649 -5.027 1.00 96.62 115 ILE A O 1
ATOM 852 N N . SER A 1 116 ? 2.445 0.994 -3.903 1.00 97.25 116 SER A N 1
ATOM 853 C CA . SER A 1 116 ? 3.356 1.070 -5.055 1.00 97.25 116 SER A CA 1
ATOM 854 C C . SER A 1 116 ? 2.931 0.125 -6.181 1.00 97.25 116 SER A C 1
ATOM 856 O O . SER A 1 116 ? 2.875 0.523 -7.343 1.00 97.25 116 SER A O 1
ATOM 858 N N . LEU A 1 117 ? 2.568 -1.111 -5.831 1.00 96.19 117 LEU A N 1
ATOM 859 C CA . LEU A 1 117 ? 2.082 -2.116 -6.771 1.00 96.19 117 LEU A CA 1
ATOM 860 C C . LEU A 1 117 ? 0.801 -1.662 -7.481 1.00 96.19 117 LEU A C 1
ATOM 862 O O . LEU A 1 117 ? 0.737 -1.683 -8.706 1.00 96.19 117 LEU A O 1
ATOM 866 N N . LEU A 1 118 ? -0.200 -1.198 -6.727 1.00 96.19 118 LEU A N 1
ATOM 867 C CA . LEU A 1 118 ? -1.449 -0.682 -7.295 1.00 96.19 118 LEU A CA 1
ATOM 868 C C . LEU A 1 118 ? -1.198 0.499 -8.243 1.00 96.19 118 LEU A C 1
ATOM 870 O O . LEU A 1 118 ? -1.757 0.535 -9.338 1.00 96.19 118 LEU A O 1
ATOM 874 N N . ALA A 1 119 ? -0.317 1.425 -7.856 1.00 96.56 119 ALA A N 1
ATOM 875 C CA . ALA A 1 119 ? 0.054 2.564 -8.688 1.00 96.56 119 ALA A CA 1
ATOM 876 C C . ALA A 1 119 ? 0.774 2.138 -9.978 1.00 96.56 119 ALA A C 1
ATOM 878 O O . ALA A 1 119 ? 0.472 2.673 -11.044 1.00 96.56 119 ALA A O 1
ATOM 879 N N . ASN A 1 120 ? 1.684 1.159 -9.902 1.00 94.25 120 ASN A N 1
ATOM 880 C CA . ASN A 1 120 ? 2.383 0.606 -11.066 1.00 94.25 120 ASN A CA 1
ATOM 881 C C . ASN A 1 120 ? 1.401 -0.023 -12.071 1.00 94.25 120 ASN A C 1
ATOM 883 O O . ASN A 1 120 ? 1.536 0.167 -13.276 1.00 94.25 120 ASN A O 1
ATOM 887 N N . LEU A 1 121 ? 0.347 -0.667 -11.565 1.00 95.06 121 LEU A N 1
ATOM 888 C CA . LEU A 1 121 ? -0.736 -1.242 -12.367 1.00 95.06 121 LEU A CA 1
ATOM 889 C C . LEU A 1 121 ? -1.765 -0.206 -12.863 1.00 95.06 121 LEU A C 1
ATOM 891 O O . LEU A 1 121 ? -2.751 -0.576 -13.498 1.00 95.06 121 LEU A O 1
ATOM 895 N N . GLY A 1 122 ? -1.577 1.084 -12.568 1.00 95.25 122 GLY A N 1
ATOM 896 C CA . GLY A 1 122 ? -2.500 2.151 -12.965 1.00 95.25 122 GLY A CA 1
ATOM 897 C C . GLY A 1 122 ? -3.819 2.175 -12.182 1.00 95.25 122 GLY A C 1
ATOM 898 O O . GLY A 1 122 ? -4.772 2.833 -12.603 1.00 95.25 122 GLY A O 1
ATOM 899 N N . ILE A 1 123 ? -3.898 1.482 -11.044 1.00 95.88 123 ILE A N 1
ATOM 900 C CA . ILE A 1 123 ? -5.093 1.424 -10.199 1.00 95.88 123 ILE A CA 1
ATOM 901 C C . ILE A 1 123 ? -5.067 2.604 -9.225 1.00 95.88 123 ILE A C 1
ATOM 903 O O . ILE A 1 123 ? -4.306 2.624 -8.260 1.00 95.88 123 ILE A O 1
ATOM 907 N N . SER A 1 124 ? -5.922 3.595 -9.470 1.00 95.69 124 SER A N 1
ATOM 908 C CA . SER A 1 124 ? -5.992 4.822 -8.663 1.00 95.69 124 SER A CA 1
ATOM 909 C C . SER A 1 124 ? -6.936 4.729 -7.463 1.00 95.69 124 SER A C 1
ATOM 911 O O . SER A 1 124 ? -6.846 5.546 -6.546 1.00 95.69 124 SER A O 1
ATOM 913 N N . GLN A 1 125 ? -7.854 3.760 -7.460 1.00 95.81 125 GLN A N 1
ATOM 914 C CA . GLN A 1 125 ? -8.854 3.572 -6.413 1.00 95.81 125 GLN A CA 1
ATOM 915 C C . GLN A 1 125 ? -9.062 2.088 -6.135 1.00 95.81 125 GLN A C 1
ATOM 917 O O . GLN A 1 125 ? -9.087 1.267 -7.051 1.00 95.81 125 GLN A O 1
ATOM 922 N N . VAL A 1 126 ? -9.248 1.758 -4.859 1.00 95.38 126 VAL A N 1
ATOM 923 C CA . VAL A 1 126 ? -9.565 0.405 -4.400 1.00 95.38 126 VAL A CA 1
ATOM 924 C C . VAL A 1 126 ? -10.683 0.452 -3.372 1.00 95.38 126 VAL A C 1
ATOM 926 O O . VAL A 1 126 ? -10.789 1.396 -2.589 1.00 95.38 126 VAL A O 1
ATOM 929 N N . ASN A 1 127 ? -11.501 -0.594 -3.360 1.00 95.75 127 ASN A N 1
ATOM 930 C CA . ASN A 1 127 ? -12.502 -0.777 -2.320 1.00 95.75 127 ASN A CA 1
ATOM 931 C C . ASN A 1 127 ? -11.818 -1.278 -1.047 1.00 95.75 127 ASN A C 1
ATOM 933 O O . ASN A 1 127 ? -11.073 -2.259 -1.079 1.00 95.75 127 ASN A O 1
ATOM 937 N N . VAL A 1 128 ? -12.094 -0.613 0.070 1.00 95.50 128 VAL A N 1
ATOM 938 C CA . VAL A 1 128 ? -11.600 -0.985 1.399 1.00 95.50 128 VAL A CA 1
ATOM 939 C C . VAL A 1 128 ? -12.770 -1.137 2.359 1.00 95.50 128 VAL A C 1
ATOM 941 O O . VAL A 1 128 ? -13.843 -0.573 2.144 1.00 95.50 128 VAL A O 1
ATOM 944 N N . PHE A 1 129 ? -12.560 -1.903 3.426 1.00 94.75 129 PHE A N 1
ATOM 945 C CA . PHE A 1 129 ? -13.503 -1.932 4.537 1.00 94.75 129 PHE A CA 1
ATOM 946 C C . PHE A 1 129 ? -13.524 -0.571 5.234 1.00 94.75 129 PHE A C 1
ATOM 948 O O . PHE A 1 129 ? -12.492 0.098 5.336 1.00 94.75 129 PHE A O 1
ATOM 955 N N . GLN A 1 130 ? -14.702 -0.166 5.703 1.00 93.25 130 GLN A N 1
ATOM 956 C CA . GLN A 1 130 ? -14.825 1.038 6.513 1.00 93.25 130 GLN A CA 1
ATOM 957 C C . GLN A 1 130 ? -14.121 0.832 7.866 1.00 93.25 130 GLN A C 1
ATOM 959 O O . GLN A 1 130 ? -14.111 -0.292 8.378 1.00 93.25 130 GLN A O 1
ATOM 964 N N . PRO A 1 131 ? -13.516 1.887 8.439 1.00 94.38 131 PRO A N 1
ATOM 965 C CA . PRO A 1 131 ? -13.040 1.859 9.817 1.00 94.38 131 PRO A CA 1
ATOM 966 C C . PRO A 1 131 ? -14.161 1.441 10.771 1.00 94.38 131 PRO A C 1
ATOM 968 O O . PRO A 1 131 ? -15.271 1.956 10.648 1.00 94.38 131 PRO A O 1
ATOM 971 N N . LEU A 1 132 ? -13.861 0.569 11.737 1.00 95.88 132 LEU A N 1
ATOM 972 C CA . LEU A 1 132 ? -14.818 0.246 12.798 1.00 95.88 132 LEU A CA 1
ATOM 973 C C . LEU A 1 132 ? -15.082 1.482 13.657 1.00 95.88 132 LEU A C 1
ATOM 975 O O . LEU A 1 132 ? -14.154 2.236 13.968 1.00 95.88 132 LEU A O 1
ATOM 979 N N . VAL A 1 133 ? -16.325 1.666 14.078 1.00 97.56 133 VAL A N 1
ATOM 980 C CA . VAL A 1 133 ? -16.715 2.684 15.047 1.00 97.56 133 VAL A CA 1
ATOM 981 C C . VAL A 1 133 ? -16.679 2.075 16.445 1.00 97.56 133 VAL A C 1
ATOM 983 O O . VAL A 1 133 ? -17.445 1.168 16.766 1.00 97.56 133 VAL A O 1
ATOM 986 N N . VAL A 1 134 ? -15.775 2.573 17.284 1.00 97.38 134 VAL A N 1
ATOM 987 C CA . VAL A 1 134 ? -15.579 2.111 18.659 1.00 97.38 134 VAL A CA 1
ATOM 988 C C . VAL A 1 134 ? -16.080 3.176 19.627 1.00 97.38 134 VAL A C 1
ATOM 990 O O . VAL A 1 134 ? -15.496 4.254 19.745 1.00 97.38 134 VAL A O 1
ATOM 993 N N . GLY A 1 135 ? -17.164 2.865 20.328 1.00 96.31 135 GLY A N 1
ATOM 994 C CA . GLY A 1 135 ? -17.682 3.648 21.438 1.00 96.31 135 GLY A CA 1
ATOM 995 C C . GLY A 1 135 ? -16.848 3.430 22.696 1.00 96.31 135 GLY A C 1
ATOM 996 O O . GLY A 1 135 ? -16.477 2.301 23.014 1.00 96.31 135 GLY A O 1
ATOM 997 N N . VAL A 1 136 ? -16.570 4.502 23.428 1.00 95.31 136 VAL A N 1
ATOM 998 C CA . VAL A 1 136 ? -15.957 4.464 24.756 1.00 95.31 136 VAL A CA 1
ATOM 999 C C . VAL A 1 136 ? -16.872 5.189 25.727 1.00 95.31 136 VAL A C 1
ATOM 1001 O O . VAL A 1 136 ? -17.279 6.318 25.456 1.00 95.31 136 VAL A O 1
ATOM 1004 N N . LEU A 1 137 ? -17.176 4.550 26.852 1.00 93.62 137 LEU A N 1
ATOM 1005 C CA . LEU A 1 137 ? -17.887 5.177 27.960 1.00 93.62 137 LEU A CA 1
ATOM 1006 C C . LEU A 1 137 ? -17.201 4.859 29.285 1.00 93.62 137 LEU A C 1
ATOM 1008 O O . LEU A 1 137 ? -16.570 3.811 29.447 1.00 93.62 137 LEU A O 1
ATOM 1012 N N . ALA A 1 138 ? -17.336 5.766 30.239 1.00 92.69 138 ALA A N 1
ATOM 1013 C CA . ALA A 1 138 ? -16.986 5.545 31.631 1.00 92.69 138 ALA A CA 1
ATOM 1014 C C . ALA A 1 138 ? -18.253 5.645 32.481 1.00 92.69 138 ALA A C 1
ATOM 1016 O O . ALA A 1 138 ? -19.175 6.373 32.122 1.00 92.69 138 ALA A O 1
ATOM 1017 N N . THR A 1 139 ? -18.287 4.947 33.611 1.00 89.50 139 THR A N 1
ATOM 1018 C CA . THR A 1 139 ? -19.322 5.139 34.634 1.00 89.50 139 THR A CA 1
ATOM 1019 C C . THR A 1 139 ? -18.666 5.252 36.000 1.00 89.50 139 THR A C 1
ATOM 1021 O O . THR A 1 139 ? -17.553 4.746 36.179 1.00 89.50 139 THR A O 1
ATOM 1024 N N . GLY A 1 140 ? -19.339 5.929 36.922 1.00 88.88 140 GLY A N 1
ATOM 1025 C CA . GLY A 1 140 ? -18.879 6.114 38.292 1.00 88.88 140 GLY A CA 1
ATOM 1026 C C . GLY A 1 140 ? -19.083 7.547 38.761 1.00 88.88 140 GLY A C 1
ATOM 1027 O O . GLY A 1 140 ? -18.542 8.487 38.169 1.00 88.88 140 GLY A O 1
ATOM 1028 N N . ASP A 1 141 ? -19.838 7.720 39.843 1.00 90.50 141 ASP A N 1
ATOM 1029 C CA . ASP A 1 141 ? -20.073 9.033 40.461 1.00 90.50 141 ASP A CA 1
ATOM 1030 C C . ASP A 1 141 ? -18.797 9.624 41.097 1.00 90.50 141 ASP A C 1
ATOM 1032 O O . ASP A 1 141 ? -18.718 10.827 41.374 1.00 90.50 141 ASP A O 1
ATOM 1036 N N . GLU A 1 142 ? -17.766 8.800 41.314 1.00 90.94 142 GLU A N 1
ATOM 1037 C CA . GLU A 1 142 ? -16.441 9.245 41.735 1.00 90.94 142 GLU A CA 1
ATOM 1038 C C . GLU A 1 142 ? -15.657 9.936 40.612 1.00 90.94 142 GLU A C 1
ATOM 1040 O O . GLU A 1 142 ? -14.701 10.663 40.892 1.00 90.94 142 GLU A O 1
ATOM 1045 N N . LEU A 1 143 ? -16.012 9.701 39.345 1.00 93.19 143 LEU A N 1
ATOM 1046 C CA . LEU A 1 143 ? -15.197 10.116 38.212 1.00 93.19 143 LEU A CA 1
ATOM 1047 C C . LEU A 1 143 ? -15.409 11.588 37.849 1.00 93.19 143 LEU A C 1
ATOM 1049 O O . LEU A 1 143 ? -16.518 12.071 37.638 1.00 93.19 143 LEU A O 1
ATOM 1053 N N . VAL A 1 144 ? -14.295 12.295 37.671 1.00 94.62 144 VAL A N 1
ATOM 1054 C CA . VAL A 1 144 ? -14.255 13.689 37.224 1.00 94.62 144 VAL A CA 1
ATOM 1055 C C . VAL A 1 144 ? -13.443 13.803 35.936 1.00 94.62 144 VAL A C 1
ATOM 1057 O O . VAL A 1 144 ? -12.361 13.222 35.797 1.00 94.62 144 VAL A O 1
ATOM 1060 N N . SER A 1 145 ? -13.953 14.573 34.974 1.00 92.44 145 SER A N 1
ATOM 1061 C CA . SER A 1 145 ? -13.243 14.874 33.726 1.00 92.44 145 SER A CA 1
ATOM 1062 C C . SER A 1 145 ? -11.947 15.644 33.978 1.00 92.44 145 SER A C 1
ATOM 1064 O O . SER A 1 145 ? -11.880 16.536 34.825 1.00 92.44 145 SER A O 1
ATOM 1066 N N . ILE A 1 146 ? -10.916 15.340 33.188 1.00 90.06 146 ILE A N 1
ATOM 1067 C CA . ILE A 1 146 ? -9.643 16.066 33.231 1.00 90.06 146 ILE A CA 1
ATOM 1068 C C . ILE A 1 146 ? -9.877 17.552 32.932 1.00 90.06 146 ILE A C 1
ATOM 1070 O O . ILE A 1 146 ? -10.544 17.894 31.959 1.00 90.06 146 ILE A O 1
ATOM 1074 N N . GLY A 1 147 ? -9.299 18.424 33.760 1.00 91.00 147 GLY A N 1
ATOM 1075 C CA . GLY A 1 147 ? -9.430 19.881 33.648 1.00 91.00 147 GLY A CA 1
ATOM 1076 C C . GLY A 1 147 ? -10.440 20.501 34.616 1.00 91.00 147 GLY A C 1
ATOM 1077 O O . GLY A 1 147 ? -10.398 21.712 34.816 1.00 91.00 147 GLY A O 1
ATOM 1078 N N . ASN A 1 148 ? -11.285 19.692 35.259 1.00 94.06 148 ASN A N 1
ATOM 1079 C CA . ASN A 1 148 ? -12.160 20.143 36.341 1.00 94.06 148 ASN A CA 1
ATOM 1080 C C . ASN A 1 148 ? -11.473 19.977 37.706 1.00 94.06 148 ASN A C 1
ATOM 1082 O O . ASN A 1 148 ? -10.618 19.112 37.870 1.00 94.06 148 ASN A O 1
ATOM 1086 N N . GLU A 1 149 ? -11.848 20.785 38.698 1.00 94.94 149 GLU A N 1
ATOM 1087 C CA . GLU A 1 149 ? -11.359 20.620 40.073 1.00 94.94 149 GLU A CA 1
ATOM 1088 C C . GLU A 1 149 ? -12.074 19.462 40.784 1.00 94.94 149 GLU A C 1
ATOM 1090 O O . GLU A 1 149 ? -13.281 19.269 40.621 1.00 94.94 149 GLU A O 1
ATOM 1095 N N . LEU A 1 150 ? -11.340 18.720 41.621 1.00 95.81 150 LEU A N 1
ATOM 1096 C CA . LEU A 1 150 ? -11.937 17.746 42.536 1.00 95.81 150 LEU A CA 1
ATOM 1097 C C . LEU A 1 150 ? -12.605 18.490 43.696 1.00 95.81 150 LEU A C 1
ATOM 1099 O O . LEU A 1 150 ? -11.957 19.242 44.423 1.00 95.81 150 LEU A O 1
ATOM 1103 N N . GLN A 1 151 ? -13.897 18.254 43.888 1.00 94.69 151 GLN A N 1
ATOM 1104 C CA . GLN A 1 151 ? -14.711 18.907 44.913 1.00 94.69 151 GLN A CA 1
ATOM 1105 C C . GLN A 1 151 ? -14.752 18.123 46.229 1.00 94.69 151 GLN A C 1
ATOM 1107 O O . GLN A 1 151 ? -15.164 18.662 47.257 1.00 94.69 151 GLN A O 1
ATOM 1112 N N . SER A 1 152 ? -14.338 16.853 46.228 1.00 95.81 152 SER A N 1
ATOM 1113 C CA . SER A 1 152 ? -14.317 16.019 47.432 1.00 95.81 152 SER A CA 1
ATOM 1114 C C . SER A 1 152 ? -13.203 14.971 47.405 1.00 95.81 152 SER A C 1
ATOM 1116 O O . SER A 1 152 ? -12.679 14.626 46.350 1.00 95.81 152 SER A O 1
ATOM 1118 N N . LEU A 1 153 ? -12.882 14.415 48.579 1.00 94.50 153 LEU A N 1
ATOM 1119 C CA . LEU A 1 153 ? -11.946 13.289 48.715 1.00 94.50 153 LEU A CA 1
ATOM 1120 C C . LEU A 1 153 ? -12.475 11.975 48.114 1.00 94.50 153 LEU A C 1
ATOM 1122 O O . LEU A 1 153 ? -11.708 11.028 47.980 1.00 94.50 153 LEU A O 1
ATOM 1126 N N . ALA A 1 154 ? -13.769 11.907 47.791 1.00 93.56 154 ALA A N 1
ATOM 1127 C CA . ALA A 1 154 ? -14.391 10.753 47.151 1.00 93.56 154 ALA A CA 1
ATOM 1128 C C . ALA A 1 154 ? -14.301 10.809 45.618 1.00 93.56 154 ALA A C 1
ATOM 1130 O O . ALA A 1 154 ? -14.751 9.878 44.966 1.00 93.56 154 ALA A O 1
ATOM 1131 N N . GLN A 1 155 ? -13.745 11.884 45.048 1.00 94.75 155 GLN A N 1
ATOM 1132 C CA . GLN A 1 155 ? -13.600 12.039 43.606 1.00 94.75 155 GLN A CA 1
ATOM 1133 C C . GLN A 1 155 ? -12.187 11.711 43.133 1.00 94.75 155 GLN A C 1
ATOM 1135 O O . GLN A 1 155 ? -11.192 12.041 43.781 1.00 94.75 155 GLN A O 1
ATOM 1140 N N . ILE A 1 156 ? -12.112 11.112 41.950 1.00 94.75 156 ILE A N 1
ATOM 1141 C CA . ILE A 1 156 ? -10.880 10.823 41.227 1.00 94.75 156 ILE A CA 1
ATOM 1142 C C . ILE A 1 156 ? -11.038 11.210 39.758 1.00 94.75 156 ILE A C 1
ATOM 1144 O O . ILE A 1 156 ? -12.136 11.313 39.220 1.00 94.75 156 ILE A O 1
ATOM 1148 N N . TYR A 1 157 ? -9.919 11.423 39.079 1.00 95.44 157 TYR A N 1
ATOM 1149 C CA . TYR A 1 157 ? -9.942 11.732 37.656 1.00 95.44 157 TYR A CA 1
ATOM 1150 C C . TYR A 1 157 ? -10.188 10.488 36.799 1.00 95.44 157 TYR A C 1
ATOM 1152 O O . TYR A 1 157 ? -9.579 9.442 37.029 1.00 95.44 157 TYR A O 1
ATOM 1160 N N . ASN A 1 158 ? -10.987 10.633 35.739 1.00 93.50 158 ASN A N 1
ATOM 1161 C CA . AS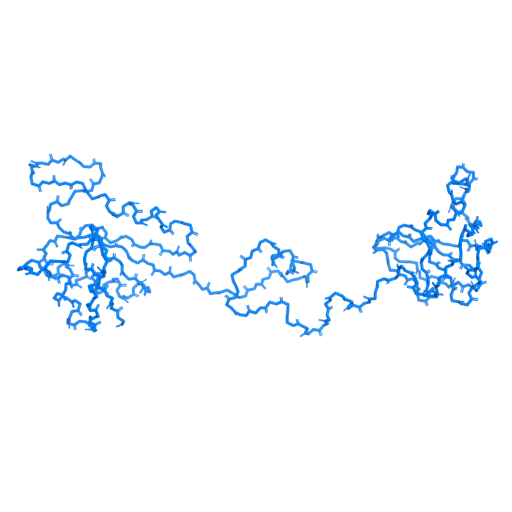N A 1 158 ? -11.104 9.614 34.697 1.00 93.50 158 ASN A CA 1
ATOM 1162 C C . ASN A 1 158 ? -9.809 9.542 33.865 1.00 93.50 158 ASN A C 1
ATOM 1164 O O . ASN A 1 158 ? -9.614 10.284 32.900 1.00 93.50 158 ASN A O 1
ATOM 1168 N N . SER A 1 159 ? -8.916 8.629 34.248 1.00 93.38 159 SER A N 1
ATOM 1169 C CA . SER A 1 159 ? -7.655 8.345 33.552 1.00 93.38 159 SER A CA 1
ATOM 1170 C C . SER A 1 159 ? -7.771 7.228 32.508 1.00 93.38 159 SER A C 1
ATOM 1172 O O . SER A 1 159 ? -6.958 7.164 31.581 1.00 93.38 159 SER A O 1
ATOM 1174 N N . ASN A 1 160 ? -8.779 6.360 32.619 1.00 93.19 160 ASN A N 1
ATOM 1175 C CA . ASN A 1 160 ? -8.937 5.196 31.748 1.00 93.19 160 ASN A CA 1
ATOM 1176 C C . ASN A 1 160 ? -9.368 5.595 30.338 1.00 93.19 160 ASN A C 1
ATOM 1178 O O . ASN A 1 160 ? -8.774 5.126 29.370 1.00 93.19 160 ASN A O 1
ATOM 1182 N N . THR A 1 161 ? -10.352 6.489 30.206 1.00 93.81 161 THR A N 1
ATOM 1183 C CA . THR A 1 161 ? -10.831 6.947 28.892 1.00 93.81 161 THR A CA 1
ATOM 1184 C C . THR A 1 161 ? -9.707 7.547 28.030 1.00 93.81 161 THR A C 1
ATOM 1186 O O . THR A 1 161 ? -9.507 7.060 26.915 1.00 93.81 161 THR A O 1
ATOM 1189 N N . PRO A 1 162 ? -8.912 8.539 28.492 1.00 94.00 162 PRO A N 1
ATOM 1190 C CA . PRO A 1 162 ? -7.810 9.065 27.680 1.00 94.00 162 PRO A CA 1
ATOM 1191 C C . PRO A 1 162 ? -6.715 8.023 27.405 1.00 94.00 162 PRO A C 1
ATOM 1193 O O . PRO A 1 162 ? -6.132 8.024 26.320 1.00 94.00 162 PRO A O 1
ATOM 1196 N N . THR A 1 163 ? -6.465 7.099 28.339 1.00 93.75 163 THR A N 1
ATOM 1197 C CA . THR A 1 163 ? -5.504 6.002 28.141 1.00 93.75 163 THR A CA 1
ATOM 1198 C C . THR A 1 163 ? -5.962 5.052 27.034 1.00 93.75 163 THR A C 1
ATOM 1200 O O . THR A 1 163 ? -5.189 4.742 26.131 1.00 93.75 163 THR A O 1
ATOM 1203 N N . LEU A 1 164 ? -7.230 4.635 27.053 1.00 94.25 164 LEU A N 1
ATOM 1204 C CA . LEU A 1 164 ? -7.811 3.753 26.044 1.00 94.25 164 LEU A CA 1
ATOM 1205 C C . LEU A 1 164 ? -7.799 4.409 24.661 1.00 94.25 164 LEU A C 1
ATOM 1207 O O . LEU A 1 164 ? -7.362 3.790 23.696 1.00 94.25 164 LEU A O 1
ATOM 1211 N N . LYS A 1 165 ? -8.197 5.682 24.569 1.00 94.75 165 LYS A N 1
ATOM 1212 C CA . LYS A 1 165 ? -8.116 6.442 23.314 1.00 94.75 165 LYS A CA 1
ATOM 1213 C C . LYS A 1 165 ? -6.697 6.485 22.750 1.00 94.75 165 LYS A C 1
ATOM 1215 O O . LYS A 1 165 ? -6.523 6.342 21.546 1.00 94.75 165 LYS A O 1
ATOM 1220 N N . SER A 1 166 ? -5.695 6.655 23.614 1.00 94.38 166 SER A N 1
ATOM 1221 C CA . SER A 1 166 ? -4.285 6.642 23.215 1.00 94.38 166 SER A CA 1
ATOM 1222 C C . SER A 1 166 ? -3.865 5.273 22.670 1.00 94.38 166 SER A C 1
ATOM 1224 O O . SER A 1 166 ? -3.318 5.192 21.574 1.00 94.38 166 SER A O 1
ATOM 1226 N N . LEU A 1 167 ? -4.209 4.184 23.369 1.00 94.38 167 LEU A N 1
ATOM 1227 C CA . LEU A 1 167 ? -3.898 2.815 22.934 1.00 94.38 167 LEU A CA 1
ATOM 1228 C C . LEU A 1 167 ? -4.553 2.443 21.598 1.00 94.38 167 LEU A C 1
ATOM 1230 O O . LEU A 1 167 ? -4.008 1.645 20.841 1.00 94.38 167 LEU A O 1
ATOM 1234 N N . LEU A 1 168 ? -5.723 3.013 21.317 1.00 94.56 168 LEU A N 1
ATOM 1235 C CA . LEU A 1 168 ? -6.474 2.762 20.093 1.00 94.56 168 LEU A CA 1
ATOM 1236 C C . LEU A 1 168 ? -6.082 3.687 18.927 1.00 94.56 168 LEU A C 1
ATOM 1238 O O . LEU A 1 168 ? -6.514 3.445 17.803 1.00 94.56 168 LEU A O 1
ATOM 1242 N N . SER A 1 169 ? -5.280 4.728 19.170 1.00 92.62 169 SER A N 1
ATOM 1243 C CA . SER A 1 169 ? -5.032 5.801 18.193 1.00 92.62 169 SER A CA 1
ATOM 1244 C C . SER A 1 169 ? -4.310 5.355 16.915 1.00 92.62 169 SER A C 1
ATOM 1246 O O . SER A 1 169 ? -4.530 5.944 15.859 1.00 92.62 169 SER A O 1
ATOM 1248 N N . ASP A 1 170 ? -3.511 4.287 16.985 1.00 90.88 170 ASP A N 1
ATOM 1249 C CA . ASP A 1 170 ? -2.789 3.724 15.834 1.00 90.88 170 ASP A CA 1
ATOM 1250 C C . ASP A 1 170 ? -3.632 2.739 14.997 1.00 90.88 170 ASP A C 1
ATOM 1252 O O . ASP A 1 170 ? -3.176 2.214 13.970 1.00 90.88 170 ASP A O 1
ATOM 1256 N N . LEU A 1 171 ? -4.860 2.443 15.432 1.00 93.38 171 LEU A N 1
ATOM 1257 C CA . LEU A 1 171 ? -5.772 1.561 14.713 1.00 93.38 171 LEU A CA 1
ATOM 1258 C C . LEU A 1 171 ? -6.615 2.358 13.705 1.00 93.38 171 LEU A C 1
ATOM 1260 O O . LEU A 1 171 ? -7.003 3.492 13.978 1.00 93.38 171 LEU A O 1
ATOM 1264 N N . PRO A 1 172 ? -6.954 1.771 12.541 1.00 92.25 172 PRO A N 1
ATOM 1265 C CA . PRO A 1 172 ? -7.837 2.395 11.560 1.00 92.25 172 PRO A CA 1
ATOM 1266 C C . PRO A 1 172 ? -9.299 2.288 12.020 1.00 92.25 172 PRO A C 1
ATOM 1268 O O . PRO A 1 172 ? -10.094 1.551 11.438 1.00 92.25 172 PRO A O 1
ATOM 1271 N N . ILE A 1 173 ? -9.631 2.989 13.100 1.00 95.81 173 ILE A N 1
ATOM 1272 C CA . ILE A 1 173 ? -10.956 3.023 13.718 1.00 95.81 173 ILE A CA 1
ATOM 1273 C C . ILE A 1 173 ? -11.420 4.469 13.898 1.00 95.81 173 ILE A C 1
ATOM 1275 O O . ILE A 1 173 ? -10.620 5.404 13.889 1.00 95.81 173 ILE A O 1
ATOM 1279 N N . THR A 1 174 ? -12.718 4.649 14.112 1.00 96.44 174 THR A N 1
ATOM 1280 C CA . THR A 1 174 ? -13.311 5.915 14.551 1.00 96.44 174 THR A CA 1
ATOM 1281 C C . THR A 1 174 ? -13.730 5.774 16.005 1.00 96.44 174 THR A C 1
ATOM 1283 O O . THR A 1 174 ? -14.478 4.860 16.330 1.00 96.44 174 THR A O 1
ATOM 1286 N N . ILE A 1 175 ? -13.280 6.669 16.884 1.00 95.94 175 ILE A N 1
ATOM 1287 C CA . ILE A 1 175 ? -13.660 6.626 18.302 1.00 95.94 175 ILE A CA 1
ATOM 1288 C C . ILE A 1 175 ? -14.832 7.576 18.556 1.00 95.94 175 ILE A C 1
ATOM 1290 O O . ILE A 1 175 ? -14.733 8.766 18.251 1.00 95.94 175 ILE A O 1
ATOM 1294 N N . ARG A 1 176 ? -15.906 7.071 19.172 1.00 96.31 176 ARG A N 1
ATOM 1295 C CA . ARG A 1 176 ? -16.976 7.885 19.768 1.00 96.31 176 ARG A CA 1
ATOM 1296 C C . ARG A 1 176 ? -16.841 7.869 21.284 1.00 96.31 176 ARG A C 1
ATOM 1298 O O . ARG A 1 176 ? -16.744 6.806 21.880 1.00 96.31 176 ARG A O 1
ATOM 1305 N N . ASP A 1 177 ? -16.803 9.041 21.905 1.00 95.12 177 ASP A N 1
ATOM 1306 C CA . ASP A 1 177 ? -16.709 9.168 23.361 1.00 95.12 177 ASP A CA 1
ATOM 1307 C C . ASP A 1 177 ? -18.051 9.614 23.934 1.00 95.12 177 ASP A C 1
ATOM 1309 O O . ASP A 1 177 ? -18.504 10.720 23.643 1.00 95.12 177 ASP A O 1
ATOM 1313 N N . TYR A 1 178 ? -18.656 8.748 24.741 1.00 94.88 178 TYR A N 1
ATOM 1314 C CA . TYR A 1 178 ? -19.915 9.000 25.442 1.00 94.88 178 TYR A CA 1
ATOM 1315 C C . TYR A 1 178 ? -19.690 9.649 26.817 1.00 94.88 178 TYR A C 1
ATOM 1317 O O . TYR A 1 178 ? -20.645 10.017 27.495 1.00 94.88 178 TYR A O 1
ATOM 1325 N N . GLY A 1 179 ? -18.432 9.844 27.222 1.00 93.94 179 GLY A N 1
ATOM 1326 C CA . GLY A 1 179 ? -18.063 10.534 28.447 1.00 93.94 179 GLY A CA 1
ATOM 1327 C C . GLY A 1 179 ? -18.270 9.697 29.707 1.00 93.94 179 GLY A C 1
ATOM 1328 O O . GLY A 1 179 ? -18.207 8.467 29.690 1.00 93.94 179 GLY A O 1
ATOM 1329 N N . ILE A 1 180 ? -18.453 10.405 30.822 1.00 94.38 180 ILE A N 1
ATOM 1330 C CA . ILE A 1 180 ? -18.708 9.825 32.141 1.00 94.38 180 ILE A CA 1
ATOM 1331 C C . ILE A 1 180 ? -20.220 9.819 32.353 1.00 94.38 180 ILE A C 1
ATOM 1333 O O . ILE A 1 180 ? -20.840 10.882 32.410 1.00 94.38 180 ILE A O 1
ATOM 1337 N N . ILE A 1 181 ? -20.796 8.629 32.465 1.00 93.12 181 ILE A N 1
ATOM 1338 C CA . ILE A 1 181 ? -22.205 8.424 32.778 1.00 93.12 181 ILE A CA 1
ATOM 1339 C C . ILE A 1 181 ? -22.338 8.257 34.299 1.00 93.12 181 ILE A C 1
ATOM 1341 O O . ILE A 1 181 ? -21.600 7.458 34.878 1.00 93.12 181 ILE A O 1
ATOM 1345 N N . PRO A 1 182 ? -23.245 8.993 34.962 1.00 90.38 182 PRO A N 1
ATOM 1346 C CA . PRO A 1 182 ? -23.525 8.789 36.382 1.00 90.38 182 PRO A CA 1
ATOM 1347 C C . PRO A 1 182 ? -23.994 7.362 36.673 1.00 90.38 182 PRO A C 1
ATOM 1349 O O . PRO A 1 182 ? -24.561 6.708 35.791 1.00 90.38 182 PRO A O 1
ATOM 1352 N N . ASP A 1 183 ? -23.827 6.901 37.913 1.00 88.31 183 ASP A N 1
ATOM 1353 C CA . ASP A 1 183 ? -24.302 5.585 38.359 1.00 88.31 183 ASP A CA 1
ATOM 1354 C C . ASP A 1 183 ? -25.834 5.589 38.503 1.00 88.31 183 ASP A C 1
ATOM 1356 O O . ASP A 1 183 ? -26.428 5.610 39.583 1.00 88.31 183 ASP A O 1
ATOM 1360 N N . ASN A 1 184 ? -26.497 5.598 37.351 1.00 90.25 184 ASN A N 1
ATOM 1361 C CA . ASN A 1 184 ? -27.933 5.681 37.195 1.00 90.25 184 ASN A CA 1
ATOM 1362 C C . ASN A 1 184 ? -28.388 4.742 36.074 1.00 90.25 184 ASN A C 1
ATOM 1364 O O . ASN A 1 184 ? -27.916 4.824 34.936 1.00 90.25 184 ASN A O 1
ATOM 1368 N N . LEU A 1 185 ? -29.347 3.868 36.390 1.00 89.06 185 LEU A N 1
ATOM 1369 C CA . LEU A 1 185 ? -29.849 2.860 35.456 1.00 89.06 185 LEU A CA 1
ATOM 1370 C C . LEU A 1 185 ? -30.435 3.471 34.176 1.00 89.06 185 LEU A C 1
ATOM 1372 O O . LEU A 1 185 ? -30.163 2.976 33.086 1.00 89.06 185 LEU A O 1
ATOM 1376 N N . GLU A 1 186 ? -31.224 4.540 34.286 1.00 92.75 186 GLU A N 1
ATOM 1377 C CA . GLU A 1 186 ? -31.877 5.181 33.139 1.00 92.75 186 GLU A CA 1
ATOM 1378 C C . GLU A 1 186 ? -30.844 5.826 32.209 1.00 92.75 186 GLU A C 1
ATOM 1380 O O . GLU A 1 186 ? -30.853 5.574 31.005 1.00 92.75 186 GLU A O 1
ATOM 1385 N N . GLN A 1 187 ? -29.896 6.583 32.764 1.00 93.00 187 GLN A N 1
ATOM 1386 C CA . GLN A 1 187 ? -28.840 7.226 31.978 1.00 93.00 187 GLN A CA 1
ATOM 1387 C C . GLN A 1 187 ? -27.896 6.207 31.335 1.00 93.00 187 GLN A C 1
ATOM 1389 O O . GLN A 1 187 ? -27.548 6.354 30.164 1.00 93.00 187 GLN A O 1
ATOM 1394 N N . THR A 1 188 ? -27.548 5.139 32.057 1.00 91.69 188 THR A N 1
ATOM 1395 C CA . THR A 1 188 ? -26.766 4.022 31.506 1.00 91.69 188 THR A CA 1
ATOM 1396 C C . THR A 1 188 ? -27.520 3.348 30.362 1.00 91.69 188 THR A C 1
ATOM 1398 O O . THR A 1 188 ? -26.943 3.089 29.308 1.00 91.69 188 THR A O 1
ATOM 1401 N N . THR A 1 189 ? -28.827 3.122 30.524 1.00 92.06 189 THR A N 1
ATOM 1402 C CA . THR A 1 189 ? -29.677 2.532 29.480 1.00 92.06 189 THR A CA 1
ATOM 1403 C C . THR A 1 189 ? -29.698 3.400 28.224 1.00 92.06 189 THR A C 1
ATOM 1405 O O . THR A 1 189 ? -29.560 2.873 27.122 1.00 92.06 189 THR A O 1
ATOM 1408 N N . ILE A 1 190 ? -29.850 4.719 28.368 1.00 94.06 190 ILE A N 1
ATOM 1409 C CA . ILE A 1 190 ? -29.847 5.654 27.235 1.00 94.06 190 ILE A CA 1
ATOM 1410 C C . ILE A 1 190 ? -28.493 5.614 26.518 1.00 94.06 190 ILE A C 1
ATOM 1412 O O . ILE A 1 190 ? -28.457 5.357 25.317 1.00 94.06 190 ILE A O 1
ATOM 1416 N N . ALA A 1 191 ? -27.389 5.771 27.255 1.00 93.56 191 ALA A N 1
ATOM 1417 C CA . ALA A 1 191 ? -26.045 5.801 26.678 1.00 93.56 191 ALA A CA 1
ATOM 1418 C C . ALA A 1 191 ? -25.686 4.499 25.942 1.00 93.56 191 ALA A C 1
ATOM 1420 O O . ALA A 1 191 ? -25.124 4.534 24.848 1.00 93.56 191 ALA A O 1
ATOM 1421 N N . VAL A 1 192 ? -26.045 3.339 26.507 1.00 92.06 192 VAL A N 1
ATOM 1422 C CA . VAL A 1 192 ? -25.809 2.040 25.858 1.00 92.06 192 VAL A CA 1
ATOM 1423 C C . VAL A 1 192 ? -26.672 1.882 24.603 1.00 92.06 192 VAL A C 1
ATOM 1425 O O . VAL A 1 192 ? -26.162 1.430 23.580 1.00 92.06 192 VAL A O 1
ATOM 1428 N N . ASN A 1 193 ? -27.947 2.285 24.631 1.00 93.31 193 ASN A N 1
ATOM 1429 C CA . ASN A 1 193 ? -28.814 2.212 23.449 1.00 93.31 193 ASN A CA 1
ATOM 1430 C C . ASN A 1 193 ? -28.339 3.126 22.313 1.00 93.31 193 ASN A C 1
ATOM 1432 O O . ASN A 1 193 ? -28.391 2.726 21.151 1.00 93.31 193 ASN A O 1
ATOM 1436 N N . GLU A 1 194 ? -27.866 4.331 22.632 1.00 94.56 194 GLU A N 1
ATOM 1437 C CA . GLU A 1 194 ? -27.246 5.223 21.648 1.00 94.56 194 GLU A CA 1
ATOM 1438 C C . GLU A 1 194 ? -25.984 4.582 21.058 1.00 94.56 194 GLU A C 1
ATOM 1440 O O . GLU A 1 194 ? -25.833 4.501 19.839 1.00 94.56 194 GLU A O 1
ATOM 1445 N N . ALA A 1 195 ? -25.111 4.034 21.908 1.00 93.94 195 ALA A N 1
ATOM 1446 C CA . ALA A 1 195 ? -23.900 3.352 21.468 1.00 93.94 195 ALA A CA 1
ATOM 1447 C C . ALA A 1 195 ? -24.173 2.143 20.564 1.00 93.94 195 ALA A C 1
ATOM 1449 O O . ALA A 1 195 ? -23.469 1.965 19.574 1.00 93.94 195 ALA A O 1
ATOM 1450 N N . MET A 1 196 ? -25.209 1.351 20.844 1.00 92.31 196 MET A N 1
ATOM 1451 C CA . MET A 1 196 ? -25.594 0.205 20.011 1.00 92.31 196 MET A CA 1
ATOM 1452 C C . MET A 1 196 ? -26.072 0.593 18.606 1.00 92.31 196 MET A C 1
ATOM 1454 O O . MET A 1 196 ? -25.985 -0.220 17.691 1.00 92.31 196 MET A O 1
ATOM 1458 N N . GLN A 1 197 ? -26.602 1.803 18.423 1.00 93.50 197 GLN A N 1
ATOM 1459 C CA . GLN A 1 197 ? -27.038 2.283 17.106 1.00 93.50 197 GLN A CA 1
ATOM 1460 C C . GLN A 1 197 ? -25.879 2.856 16.287 1.00 93.50 197 GLN A C 1
ATOM 1462 O O . GLN A 1 197 ? -25.922 2.855 15.058 1.00 93.50 197 GLN A O 1
ATOM 1467 N N . ASP A 1 198 ? -24.862 3.363 16.977 1.00 93.88 198 ASP A N 1
ATOM 1468 C CA . ASP A 1 198 ? -23.819 4.202 16.403 1.00 93.88 198 ASP A CA 1
ATOM 1469 C C . ASP A 1 198 ? -22.450 3.526 16.281 1.00 93.88 198 ASP A C 1
ATOM 1471 O O . ASP A 1 198 ? -21.589 4.049 15.565 1.00 93.88 198 ASP A O 1
ATOM 1475 N N . CYS A 1 199 ? -22.227 2.425 17.003 1.00 96.38 199 CYS A N 1
ATOM 1476 C CA . CYS A 1 199 ? -20.926 1.777 17.144 1.00 96.38 199 CYS A CA 1
ATOM 1477 C C . CYS A 1 199 ? -20.970 0.296 16.754 1.00 96.38 199 CYS A C 1
ATOM 1479 O O . CYS A 1 199 ? -21.936 -0.408 17.033 1.00 96.38 199 CYS A O 1
ATOM 1481 N N . ASP A 1 200 ? -19.861 -0.192 16.198 1.00 95.62 200 ASP A N 1
ATOM 1482 C CA . ASP A 1 200 ? -19.621 -1.622 15.980 1.00 95.62 200 ASP A CA 1
ATOM 1483 C C . ASP A 1 200 ? -19.152 -2.316 17.268 1.00 95.62 200 ASP A C 1
ATOM 1485 O O . ASP A 1 200 ? -19.371 -3.510 17.463 1.00 95.62 200 ASP A O 1
ATOM 1489 N N . VAL A 1 201 ? -18.464 -1.574 18.146 1.00 95.00 201 VAL A N 1
ATOM 1490 C CA . VAL A 1 201 ? -17.938 -2.064 19.428 1.00 95.00 201 VAL A CA 1
ATOM 1491 C C . VAL A 1 201 ? -18.128 -0.993 20.492 1.00 95.00 201 VAL A C 1
ATOM 1493 O O . VAL A 1 201 ? -17.782 0.162 20.266 1.00 95.00 201 VAL A O 1
ATOM 1496 N N . LEU A 1 202 ? -18.602 -1.379 21.676 1.00 93.00 202 LEU A N 1
ATOM 1497 C CA . LEU A 1 202 ? -18.640 -0.516 22.854 1.00 93.00 202 LEU A CA 1
ATOM 1498 C C . LEU A 1 202 ? -17.648 -1.019 23.905 1.00 93.00 202 LEU A C 1
ATOM 1500 O O . LEU A 1 202 ? -17.701 -2.177 24.314 1.00 93.00 202 LEU A O 1
ATOM 1504 N N . ILE A 1 203 ? -16.757 -0.142 24.360 1.00 93.06 203 ILE A N 1
ATOM 1505 C CA . ILE A 1 203 ? -15.821 -0.408 25.450 1.00 93.06 203 ILE A CA 1
ATOM 1506 C C . ILE A 1 203 ? -16.217 0.454 26.642 1.00 93.06 203 ILE A C 1
ATOM 1508 O O . ILE A 1 203 ? -16.193 1.683 26.575 1.00 93.06 203 ILE A O 1
ATOM 1512 N N . SER A 1 204 ? -16.540 -0.195 27.755 1.00 89.38 204 SER A N 1
ATOM 1513 C CA . SER A 1 204 ? -16.750 0.491 29.023 1.00 89.38 204 SER A CA 1
ATOM 1514 C C . SER A 1 204 ? -15.501 0.413 29.890 1.00 89.38 204 SER A C 1
ATOM 1516 O O . SER A 1 204 ? -14.883 -0.645 30.014 1.00 89.38 204 SER A O 1
ATOM 1518 N N . THR A 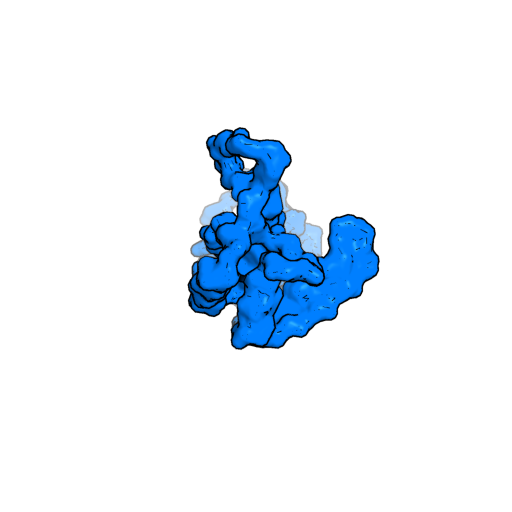1 205 ? -15.140 1.531 30.515 1.00 85.75 205 THR A N 1
ATOM 1519 C CA . THR A 1 205 ? -14.110 1.571 31.560 1.00 85.75 205 THR A CA 1
ATOM 1520 C C . THR A 1 205 ? -14.696 1.487 32.972 1.00 85.75 205 THR A C 1
ATOM 1522 O O . THR A 1 205 ? -13.969 1.752 33.929 1.00 85.75 205 THR A O 1
ATOM 1525 N N . ALA A 1 206 ? -15.991 1.172 33.096 1.00 72.19 206 ALA A N 1
ATOM 1526 C CA . ALA A 1 206 ? -16.693 1.005 34.364 1.00 72.19 206 ALA A CA 1
ATOM 1527 C C . ALA A 1 206 ? -16.107 -0.136 35.205 1.00 72.19 206 ALA A C 1
ATOM 1529 O O . ALA A 1 206 ? -15.621 -1.145 34.682 1.00 72.19 206 ALA A O 1
ATOM 1530 N N . GLY A 1 207 ? -16.201 -0.001 36.527 1.00 63.81 207 GLY A N 1
ATOM 1531 C CA . GLY A 1 207 ? -15.925 -1.100 37.440 1.00 63.81 207 GLY A CA 1
ATOM 1532 C C . GLY A 1 207 ? -17.006 -2.169 37.322 1.00 63.81 207 GLY A C 1
ATOM 1533 O O . GLY A 1 207 ? -18.104 -1.988 37.830 1.00 63.81 207 GLY A O 1
ATOM 1534 N N . VAL A 1 208 ? -16.693 -3.303 36.699 1.00 60.22 208 VAL A N 1
ATOM 1535 C CA . VAL A 1 208 ? -17.590 -4.466 36.705 1.00 60.22 208 VAL A CA 1
ATOM 1536 C C . VAL A 1 208 ? -17.406 -5.202 38.030 1.00 60.22 208 VAL A C 1
ATOM 1538 O O . VAL A 1 208 ? -16.455 -5.968 38.218 1.00 60.22 208 VAL A O 1
ATOM 1541 N N . SER A 1 209 ? -18.259 -4.874 38.997 1.00 57.75 209 SER A N 1
ATOM 1542 C CA . SER A 1 209 ? -18.233 -5.411 40.356 1.00 57.75 209 SER A CA 1
ATOM 1543 C C . SER A 1 209 ? -19.545 -6.126 40.649 1.00 57.75 209 SER A C 1
ATOM 1545 O O . SER A 1 209 ? -20.601 -5.704 40.209 1.00 57.75 209 SER A O 1
ATOM 1547 N N . VAL A 1 210 ? -19.503 -7.186 41.455 1.00 53.69 210 VAL A N 1
ATOM 1548 C CA . VAL A 1 210 ? -20.686 -7.952 41.905 1.00 53.69 210 VAL A CA 1
ATOM 1549 C C . VAL A 1 210 ? -21.522 -7.200 42.963 1.00 53.69 210 VAL A C 1
ATOM 1551 O O . VAL A 1 210 ? -21.944 -7.791 43.953 1.00 53.69 210 VAL A O 1
ATOM 1554 N N . GLY A 1 211 ? -21.703 -5.886 42.807 1.00 59.72 211 GLY A N 1
ATOM 1555 C CA . GLY A 1 211 ? -22.364 -5.007 43.776 1.00 59.72 211 GLY A CA 1
ATOM 1556 C C . GLY A 1 211 ? -23.642 -4.356 43.246 1.00 59.72 211 GLY A C 1
ATOM 1557 O O . GLY A 1 211 ? -23.890 -4.330 42.046 1.00 59.72 211 GLY A O 1
ATOM 1558 N N . ASP A 1 212 ? -24.418 -3.773 44.161 1.00 61.78 212 ASP A N 1
ATOM 1559 C CA . ASP A 1 212 ? -25.753 -3.195 43.911 1.00 61.78 212 ASP A CA 1
ATOM 1560 C C . ASP A 1 212 ? -25.782 -1.998 42.931 1.00 61.78 212 ASP A C 1
ATOM 1562 O O . ASP A 1 212 ? -26.858 -1.533 42.563 1.00 61.78 212 ASP A O 1
ATOM 1566 N N . TYR A 1 213 ? -24.616 -1.502 42.504 1.00 64.12 213 TYR A N 1
ATOM 1567 C CA . TYR A 1 213 ? -24.453 -0.349 41.608 1.00 64.12 213 TYR A CA 1
ATOM 1568 C C . TYR A 1 213 ? -23.951 -0.732 40.203 1.00 64.12 213 TYR A C 1
ATOM 1570 O O . TYR A 1 213 ? -23.590 0.139 39.418 1.00 64.12 213 TYR A O 1
ATOM 1578 N N . ASP A 1 214 ? -23.938 -2.025 39.849 1.00 73.06 214 ASP A N 1
ATOM 1579 C CA . ASP A 1 214 ? -23.552 -2.479 38.504 1.00 73.06 214 ASP A CA 1
ATOM 1580 C C . ASP A 1 214 ? -24.716 -2.360 37.499 1.00 73.06 214 ASP A C 1
ATOM 1582 O O . ASP A 1 214 ? -25.333 -3.335 37.044 1.00 73.06 214 ASP A O 1
ATOM 1586 N N . PHE A 1 215 ? -25.050 -1.111 37.162 1.00 83.88 215 PHE A N 1
ATOM 1587 C CA . PHE A 1 215 ? -26.104 -0.801 36.196 1.00 83.88 215 PHE A CA 1
ATOM 1588 C C . PHE A 1 215 ? -25.729 -1.215 34.776 1.00 83.88 215 PHE A C 1
ATOM 1590 O O . PHE A 1 215 ? -26.612 -1.563 33.998 1.00 83.88 215 PHE A O 1
ATOM 1597 N N . LEU A 1 216 ? -24.439 -1.228 34.435 1.00 83.38 216 LEU A N 1
ATOM 1598 C CA . LEU A 1 216 ? -23.993 -1.619 33.105 1.00 83.38 216 LEU A CA 1
ATOM 1599 C C . LEU A 1 216 ? -24.259 -3.103 32.851 1.00 83.38 216 LEU A C 1
ATOM 1601 O O . LEU A 1 216 ? -24.859 -3.431 31.830 1.00 83.38 216 LEU A O 1
ATOM 1605 N N . THR A 1 217 ? -23.880 -3.989 33.779 1.00 81.19 217 THR A N 1
ATOM 1606 C CA . THR A 1 217 ? -24.202 -5.420 33.664 1.00 81.19 217 THR A CA 1
ATOM 1607 C C . THR A 1 217 ? -25.712 -5.620 33.574 1.00 81.19 217 THR A C 1
ATOM 1609 O O . THR A 1 217 ? -26.175 -6.308 32.669 1.00 81.19 217 THR A O 1
ATOM 1612 N N . THR A 1 218 ? -26.486 -4.935 34.426 1.00 84.75 218 THR A N 1
ATOM 1613 C CA . THR A 1 218 ? -27.959 -4.997 34.402 1.00 84.75 218 THR A CA 1
ATOM 1614 C C . THR A 1 218 ? -28.526 -4.607 33.032 1.00 84.75 218 THR A C 1
ATOM 1616 O O . THR A 1 218 ? -29.361 -5.318 32.478 1.00 84.75 218 THR A O 1
ATOM 1619 N N . VAL A 1 219 ? -28.067 -3.494 32.451 1.00 86.88 219 VAL A N 1
ATOM 1620 C CA . VAL A 1 219 ? -28.513 -3.032 31.128 1.00 86.88 219 VAL A CA 1
ATOM 1621 C C . VAL A 1 219 ? -28.138 -4.046 30.053 1.00 86.88 219 VAL A C 1
ATOM 1623 O O . VAL A 1 219 ? -28.985 -4.427 29.246 1.00 86.88 219 VAL A O 1
ATOM 1626 N N . ILE A 1 220 ? -26.903 -4.540 30.058 1.00 83.81 220 ILE A N 1
ATOM 1627 C CA . ILE A 1 220 ? -26.438 -5.493 29.051 1.00 83.81 220 ILE A CA 1
ATOM 1628 C C . ILE A 1 220 ? -27.222 -6.816 29.125 1.00 83.81 220 ILE A C 1
ATOM 1630 O O . ILE A 1 220 ? -27.591 -7.345 28.077 1.00 83.81 220 ILE A O 1
ATOM 1634 N N . GLU A 1 221 ? -27.541 -7.328 30.319 1.00 84.12 221 GLU A N 1
ATOM 1635 C CA . GLU A 1 221 ? -28.355 -8.545 30.489 1.00 84.12 221 GLU A CA 1
ATOM 1636 C C . GLU A 1 221 ? -29.755 -8.408 29.875 1.00 84.12 221 GLU A C 1
ATOM 1638 O O . GLU A 1 221 ? -30.338 -9.398 29.432 1.00 84.12 221 GLU A O 1
ATOM 1643 N N . THR A 1 222 ? -30.300 -7.187 29.816 1.00 85.38 222 THR A N 1
ATOM 1644 C CA . THR A 1 222 ? -31.594 -6.933 29.159 1.00 85.38 222 THR A CA 1
ATOM 1645 C C . THR A 1 222 ? -31.493 -6.810 27.639 1.00 85.38 222 THR A C 1
ATOM 1647 O O . THR A 1 222 ? -32.486 -7.040 26.948 1.00 85.38 222 THR A O 1
ATOM 1650 N N . LEU A 1 223 ? -30.319 -6.449 27.114 1.00 81.19 223 LEU A N 1
ATOM 1651 C CA . LEU A 1 223 ? -30.117 -6.121 25.701 1.00 81.19 223 LEU A CA 1
ATOM 1652 C C . LEU A 1 223 ? -29.483 -7.262 24.896 1.00 81.19 223 LEU A C 1
ATOM 1654 O O . LEU A 1 223 ? -29.649 -7.302 23.677 1.00 81.19 223 LEU A O 1
ATOM 1658 N N . GLY A 1 224 ? -28.784 -8.197 25.541 1.00 77.38 224 GLY A N 1
ATOM 1659 C CA . GLY A 1 224 ? -28.069 -9.255 24.834 1.00 77.38 224 GLY A CA 1
ATOM 1660 C C . GLY A 1 224 ? -27.558 -10.381 25.727 1.00 77.38 224 GLY A C 1
ATOM 1661 O O . GLY A 1 224 ? -28.017 -10.591 26.847 1.00 77.38 224 GLY A O 1
ATOM 1662 N N . GLN A 1 225 ? -26.607 -11.149 25.195 1.00 76.75 225 GLN A N 1
ATOM 1663 C CA . GLN A 1 225 ? -25.965 -12.243 25.922 1.00 76.75 225 GLN A CA 1
ATOM 1664 C C . GLN A 1 225 ? -24.599 -11.808 26.443 1.00 76.75 225 GLN A C 1
ATOM 1666 O O . GLN A 1 225 ? -23.734 -11.384 25.677 1.00 76.75 225 GLN A O 1
ATOM 1671 N N . ILE A 1 226 ? -24.385 -11.981 27.747 1.00 75.25 226 ILE A N 1
ATOM 1672 C CA . ILE A 1 226 ? -23.099 -11.714 28.387 1.00 75.25 226 ILE A CA 1
ATOM 1673 C C . ILE A 1 226 ? -22.285 -12.997 28.473 1.00 75.25 226 ILE A C 1
ATOM 1675 O O . ILE A 1 226 ? -22.697 -13.976 29.096 1.00 75.25 226 ILE A O 1
ATOM 1679 N N . ASN A 1 227 ? -21.074 -12.960 27.924 1.00 74.75 227 ASN A N 1
ATOM 1680 C CA . ASN A 1 227 ? -20.061 -13.963 28.208 1.00 74.75 227 ASN A CA 1
ATOM 1681 C C . ASN A 1 227 ? -19.122 -13.447 29.304 1.00 74.75 227 ASN A C 1
ATOM 1683 O O . ASN A 1 227 ? -18.315 -12.542 29.076 1.00 74.75 227 ASN A O 1
ATOM 1687 N N . HIS A 1 228 ? -19.217 -14.042 30.495 1.00 70.62 228 HIS A N 1
ATOM 1688 C CA . HIS A 1 228 ? -18.358 -13.709 31.631 1.00 70.62 228 HIS A CA 1
ATOM 1689 C C . HIS A 1 228 ? -17.063 -14.522 31.586 1.00 70.62 228 HIS A C 1
ATOM 1691 O O . HIS A 1 228 ? -17.087 -15.749 31.714 1.00 70.62 228 HIS A O 1
ATOM 1697 N N . TYR A 1 229 ? -15.918 -13.845 31.492 1.00 68.50 229 TYR A N 1
ATOM 1698 C CA . TYR A 1 229 ? -14.611 -14.493 31.557 1.00 68.50 229 TYR A CA 1
ATOM 1699 C C . TYR A 1 229 ? -13.859 -14.101 32.830 1.00 68.50 229 TYR A C 1
ATOM 1701 O O . TYR A 1 229 ? -13.678 -12.922 33.135 1.00 68.50 229 TYR A O 1
ATOM 1709 N N . LYS A 1 230 ? -13.356 -15.114 33.548 1.00 68.75 230 LYS A N 1
ATOM 1710 C CA . LYS A 1 230 ? -12.292 -14.944 34.546 1.00 68.75 230 LYS A CA 1
ATOM 1711 C C . LYS A 1 230 ? -10.963 -15.267 33.889 1.00 68.75 230 LYS A C 1
ATOM 1713 O O . LYS A 1 230 ? -10.712 -16.412 33.519 1.00 68.75 230 LYS A O 1
ATOM 1718 N N . VAL A 1 231 ? -10.120 -14.256 33.742 1.00 74.56 231 VAL A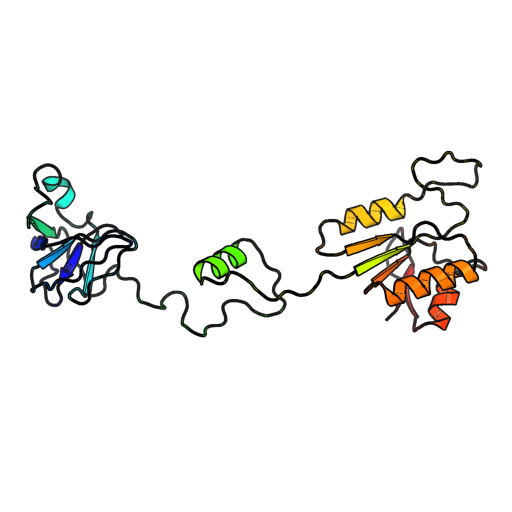 N 1
ATOM 1719 C CA . VAL A 1 231 ? -8.816 -14.399 33.092 1.00 74.56 231 VAL A CA 1
ATOM 1720 C C . VAL A 1 231 ? -7.750 -14.601 34.166 1.00 74.56 231 VAL A C 1
ATOM 1722 O O . VAL A 1 231 ? -7.722 -13.878 35.160 1.00 74.56 231 VAL A O 1
ATOM 1725 N N . ALA A 1 232 ? -6.869 -15.589 33.985 1.00 77.38 232 ALA A N 1
ATOM 1726 C CA . ALA A 1 232 ? -5.765 -15.871 34.904 1.00 77.38 232 ALA A CA 1
ATOM 1727 C C . ALA A 1 232 ? -4.643 -14.821 34.769 1.00 77.38 232 ALA A C 1
ATOM 1729 O O . ALA A 1 232 ? -3.549 -15.106 34.287 1.00 77.38 232 ALA A O 1
ATOM 1730 N N . MET A 1 233 ? -4.934 -13.589 35.184 1.00 74.06 233 MET A N 1
ATOM 1731 C CA . MET A 1 233 ? -4.031 -12.441 35.187 1.00 74.06 233 MET A CA 1
ATOM 1732 C C . MET A 1 233 ? -4.018 -11.806 36.583 1.00 74.06 233 MET A C 1
ATOM 1734 O O . MET A 1 233 ? -5.000 -11.861 37.321 1.00 74.06 233 MET A O 1
ATOM 1738 N N . LYS A 1 234 ? -2.890 -11.209 36.980 1.00 49.53 234 LYS A N 1
ATOM 1739 C CA . LYS A 1 234 ? -2.771 -10.460 38.237 1.00 49.53 234 LYS A CA 1
ATOM 1740 C C . LYS A 1 234 ? -2.829 -8.965 37.911 1.00 49.53 234 LYS A C 1
ATOM 1742 O O . LYS A 1 234 ? -1.995 -8.524 37.131 1.00 49.53 234 LYS A O 1
ATOM 1747 N N . LEU A 1 235 ? -3.784 -8.249 38.529 1.00 53.38 235 LEU A N 1
ATOM 1748 C CA . LEU A 1 235 ? -4.153 -6.811 38.420 1.00 53.38 235 LEU A CA 1
ATOM 1749 C C . LEU A 1 235 ? -5.505 -6.504 37.727 1.00 53.38 235 LEU A C 1
ATOM 1751 O O . LEU A 1 235 ? -6.066 -5.454 38.010 1.00 53.38 235 LEU A O 1
ATOM 1755 N N . VAL A 1 236 ? -6.092 -7.424 36.946 1.00 53.31 236 VAL A N 1
ATOM 1756 C CA . VAL A 1 236 ? -7.483 -7.352 36.426 1.00 53.31 236 VAL A CA 1
ATOM 1757 C C . VAL A 1 236 ? -8.046 -8.779 36.377 1.00 53.31 236 VAL A C 1
ATOM 1759 O O . VAL A 1 236 ? -7.350 -9.669 35.895 1.00 53.31 236 VAL A O 1
ATOM 1762 N N . SER A 1 237 ? -9.255 -9.033 36.902 1.00 47.31 237 SER A N 1
ATOM 1763 C CA . SER A 1 237 ? -9.801 -10.408 37.014 1.00 47.31 237 SER A CA 1
ATOM 1764 C C . SER A 1 237 ? -11.068 -10.695 36.198 1.00 47.31 237 SER A C 1
ATOM 1766 O O . SER A 1 237 ? -11.412 -11.867 36.033 1.00 47.31 237 SER A O 1
ATOM 1768 N N . LEU A 1 238 ? -11.737 -9.668 35.662 1.00 52.69 238 LEU A N 1
ATOM 1769 C CA . LEU A 1 238 ? -13.041 -9.778 35.001 1.00 52.69 238 LEU A CA 1
ATOM 1770 C C . LEU A 1 238 ? -13.032 -9.062 33.644 1.00 52.69 238 LEU A C 1
ATOM 1772 O O . LEU A 1 238 ? -12.592 -7.918 33.552 1.00 52.69 238 LEU A O 1
ATOM 1776 N N . LEU A 1 239 ? -13.520 -9.751 32.610 1.00 58.66 239 LEU A N 1
ATOM 1777 C CA . LEU A 1 239 ? -13.761 -9.219 31.268 1.00 58.66 239 LEU A CA 1
ATOM 1778 C C . LEU A 1 239 ? -15.147 -9.675 30.803 1.00 58.66 239 LEU A C 1
ATOM 1780 O O . LEU A 1 239 ? -15.467 -10.865 30.872 1.00 58.66 239 LEU A O 1
ATOM 1784 N N . TYR A 1 240 ? -15.938 -8.723 30.317 1.00 54.34 240 TYR A N 1
ATOM 1785 C CA . TYR A 1 240 ? -17.282 -8.944 29.799 1.00 54.34 240 TYR A CA 1
ATOM 1786 C C . TYR A 1 240 ? -17.256 -8.723 28.290 1.00 54.34 240 TYR A C 1
ATOM 1788 O O . TYR A 1 240 ? -16.816 -7.672 27.827 1.00 54.34 240 TYR A O 1
ATOM 1796 N N . LEU A 1 241 ? -17.691 -9.728 27.531 1.00 59.72 241 LEU A N 1
ATOM 1797 C CA . LEU A 1 241 ? -17.877 -9.628 26.086 1.00 59.72 241 LEU A CA 1
ATOM 1798 C C . LEU A 1 241 ? -19.351 -9.844 25.764 1.00 59.72 241 LEU A C 1
ATOM 1800 O O . LEU A 1 241 ? -19.953 -10.816 26.229 1.00 59.72 241 LEU A O 1
ATOM 1804 N N . VAL A 1 242 ? -19.898 -8.941 24.958 1.00 53.62 242 VAL A N 1
ATOM 1805 C CA . VAL A 1 242 ? -21.287 -8.950 24.500 1.00 53.62 242 VAL A CA 1
ATOM 1806 C C . VAL A 1 242 ? -21.251 -9.115 22.988 1.00 53.62 242 VAL A C 1
ATOM 1808 O O . VAL A 1 242 ? -20.503 -8.394 22.327 1.00 53.62 242 VAL A O 1
ATOM 1811 N N . ASN A 1 243 ? -22.000 -10.089 22.473 1.00 49.16 243 ASN A N 1
ATOM 1812 C CA . ASN A 1 243 ? -22.166 -10.336 21.037 1.00 49.16 243 ASN A CA 1
ATOM 1813 C C . ASN A 1 243 ? -23.561 -9.918 20.584 1.00 49.16 243 ASN A C 1
ATOM 1815 O O . ASN A 1 243 ? -24.508 -10.149 21.373 1.00 49.16 243 ASN A O 1
#

Sequence (243 aa):
MDGYAIAKGSQLSESSTIEIVGESQAGSAYTGETAAGQGIRIFTGAVVPDCCDTVIMQENTNFADIRATVDKSRPYNITLTQTAKVDDNIRSQGEEIESGEAVLKIGKRLNPADISLLANLGISQVNVFQPLVVGVLATGDELVSIGNELQSLAQIYNSNTPTLKSLLSDLPITIRDYGIIPDNLEQTTIAVNEAMQDCDVLISTAGVSVGDYDFLTTVIETLGQINHYKVAMKLVSLLYLVN

Foldseek 3Di:
DWFKFAFPPAFQAAFQKAKAAEEFEAVRGDADADDHSYIYGYDPNTDRYPRGFETDHCVQWCCVVCVVPDDPVGIDMIGGRGGDDGNYPDDDVQPPHDPPDDPDDPPDDDDPVNVVVCVVVVNPDDDDDAAFEEEEEEEDPQEDDPPDDDPDPSHDYDPPVVVVCVVCVPPRHHYDYPYYFYLDLVSLLVSVVVCVVGGPYYDYPYPPDPDPSPSNVVNLVVVFDWDWDQDPDPPDGTDIDGD

Nearest PDB structures (foldseek):
  1g8l-assembly1_B  TM=8.769E-01  e=3.217E-19  Escherichia coli
  2nqn-assembly1_B  TM=8.686E-01  e=4.371E-19  Escherichia coli
  6etf-assembly1_A  TM=8.739E-01  e=1.669E-16  Arabidopsis thaliana
  6gbc-assembly1_A-2  TM=8.756E-01  e=1.714E-15  Arabidopsis thaliana
  6rms-assembly1_A-2  TM=8.689E-01  e=4.412E-14  Arabidopsis thaliana

Mean predicted aligned error: 8.2 Å

Secondary structure (DSSP, 8-state):
--EEEEETT---STT-EEEEEEEEBTTB---S---TTEEEEE-TTPPPPTTEEEEEEGGGBTHHHHTTT--TTS-EEEEBSS---TTTTPPPTTSS--TT---S-TTPPP-HHHHHHHHHTT------PPPEEEEEEEE-TTEE-TTSPP-STT-EE--HHHHHHHHHTTSSEEEEEEEEE-S-HHHHHHHHHHHHHH-SEEEE-S---SSTT-HHHHHHHHHS-EEEEE-S-SS--EEEEE-

Solvent-accessible surface area (backbone atoms only — not comparable to full-atom values): 14618 Å² total; per-residue (Å²): 100,53,24,32,33,31,14,53,88,36,78,46,47,51,71,32,67,33,37,30,72,50,60,17,35,60,98,46,61,47,83,79,86,60,52,62,40,23,26,29,40,28,36,56,82,30,61,79,41,90,49,35,50,26,39,46,49,41,87,49,29,48,45,84,78,42,62,89,77,59,63,83,93,47,71,44,77,44,33,29,72,45,65,62,57,84,52,33,82,64,82,60,91,50,74,89,61,49,93,90,60,83,89,74,62,93,90,64,81,84,49,74,67,54,53,52,50,35,51,75,73,68,48,89,77,80,94,72,83,78,59,49,30,36,27,36,37,35,49,41,77,37,55,36,63,84,92,62,82,77,90,50,95,74,46,46,69,56,60,58,64,62,50,51,53,59,74,49,62,87,48,78,56,43,82,45,77,71,48,76,38,58,78,39,59,69,62,44,45,51,54,51,56,54,39,65,77,71,28,80,41,79,46,72,68,44,80,91,52,104,51,100,73,38,44,63,63,55,45,44,62,76,75,45,56,76,47,83,40,77,52,101,54,92,95,61,55,77,51,81,49,74,112

Radius of gyration: 35.57 Å; Cα contacts (8 Å, |Δi|>4): 391; chains: 1; bounding box: 69×36×90 Å

pLDDT: mean 90.3, std 10.93, range [47.31, 98.38]